Protein AF-M0CKZ7-F1 (afdb_monomer_lite)

Sequence (260 aa):
MCDQLEDEILRTVRSRSASVIDAPTSVGKSYTTATTPWLNHPDTTGEQPVVHLHKTRKARDAAAADLSKANVSYRVLKGRKERCPVAAGDHDPNPDGEDPDIVITINGMPAREWLDVMCDGKGIPFSVAHQYLAENNDQNATLPCEHDDTECPAMVQWDGIPRNDDGHASVDVIHATHAFARVPSLVEGCNVILDEQPDFAVDLTQDEIRRGITTYLKAVNATRTTFEEFVDLTTPFEEGFSDLEAVGEKWTKRSRRRRA

pLDDT: mean 79.17, std 15.89, range [40.62, 97.62]

Organism: NCBI:txid1227488

Structure (mmCIF, N/CA/C/O backbone):
data_AF-M0CKZ7-F1
#
_entry.id   AF-M0CKZ7-F1
#
loop_
_atom_site.group_PDB
_atom_site.id
_atom_site.type_symbol
_atom_site.label_atom_id
_atom_site.label_alt_id
_atom_site.label_comp_id
_atom_site.label_asym_id
_atom_site.label_entity_id
_atom_site.label_seq_id
_atom_site.pdbx_PDB_ins_code
_atom_site.Cartn_x
_atom_site.Cartn_y
_atom_site.Cartn_z
_atom_site.occupancy
_atom_site.B_iso_or_equiv
_atom_site.auth_seq_id
_atom_site.auth_comp_id
_atom_site.auth_asym_id
_atom_site.auth_atom_id
_atom_site.pdbx_PDB_model_num
ATOM 1 N N . MET A 1 1 ? -28.648 7.232 18.244 1.00 44.41 1 MET A N 1
ATOM 2 C CA . MET A 1 1 ? -28.539 6.193 17.192 1.00 44.41 1 MET A CA 1
ATOM 3 C C . MET A 1 1 ? -27.077 5.902 16.864 1.00 44.41 1 MET A C 1
ATOM 5 O O . MET A 1 1 ? -26.768 4.735 16.696 1.00 44.41 1 MET A O 1
ATOM 9 N N . CYS A 1 2 ? -26.181 6.904 16.857 1.00 53.62 2 CYS A N 1
ATOM 10 C CA . CYS A 1 2 ? -24.727 6.680 16.784 1.00 53.62 2 CYS A CA 1
ATOM 11 C C . CYS A 1 2 ? -24.179 5.845 17.957 1.00 53.62 2 CYS A C 1
ATOM 13 O O . CYS A 1 2 ? -23.421 4.915 17.715 1.00 53.62 2 CYS A O 1
ATOM 15 N N . ASP A 1 3 ? -24.656 6.085 19.183 1.00 62.16 3 ASP A N 1
ATOM 16 C CA . ASP A 1 3 ? -24.139 5.415 20.390 1.00 62.16 3 ASP A CA 1
ATOM 17 C C . ASP A 1 3 ? -24.317 3.886 20.367 1.00 62.16 3 ASP A C 1
ATOM 19 O O . ASP A 1 3 ? -23.453 3.150 20.822 1.00 62.16 3 ASP A O 1
ATOM 23 N N . GLN A 1 4 ? -25.410 3.381 19.778 1.00 69.06 4 GLN A N 1
ATOM 24 C CA . GLN A 1 4 ? -25.652 1.934 19.683 1.00 69.06 4 GLN A CA 1
ATOM 25 C C . GLN A 1 4 ? -24.695 1.239 18.709 1.00 69.06 4 GLN A C 1
ATOM 27 O O . GLN A 1 4 ? -24.302 0.104 18.960 1.00 69.06 4 GLN A O 1
ATOM 32 N N . LEU A 1 5 ? -24.327 1.914 17.615 1.00 70.81 5 LEU A N 1
ATOM 33 C CA . LEU A 1 5 ? -23.383 1.380 16.637 1.00 70.81 5 LEU A CA 1
ATOM 34 C C . LEU A 1 5 ? -21.954 1.406 17.187 1.00 70.81 5 LEU A C 1
ATOM 36 O O . LEU A 1 5 ? -21.212 0.444 17.019 1.00 70.81 5 LEU A O 1
ATOM 40 N N . GLU A 1 6 ? -21.577 2.493 17.856 1.00 74.19 6 GLU A N 1
ATOM 41 C CA . GLU A 1 6 ? -20.279 2.610 18.521 1.00 74.19 6 GLU A CA 1
ATOM 42 C C . GLU A 1 6 ? -20.112 1.533 19.605 1.00 74.19 6 GLU A C 1
ATOM 44 O O . GLU A 1 6 ? -19.119 0.804 19.600 1.00 74.19 6 GLU A O 1
ATOM 49 N N . ASP A 1 7 ? -21.130 1.336 20.449 1.00 77.38 7 ASP A N 1
ATOM 50 C CA . ASP A 1 7 ? -21.155 0.271 21.457 1.00 77.38 7 ASP A CA 1
ATOM 51 C C . ASP A 1 7 ? -21.033 -1.132 20.841 1.00 77.38 7 ASP A C 1
ATOM 53 O O . ASP A 1 7 ? -20.385 -2.018 21.409 1.00 77.38 7 ASP A O 1
ATOM 57 N N . GLU A 1 8 ? -21.664 -1.365 19.689 1.00 77.50 8 GLU A N 1
ATOM 58 C CA . GLU A 1 8 ? -21.606 -2.642 18.976 1.00 77.50 8 GLU A CA 1
ATOM 59 C C . GLU A 1 8 ? -20.213 -2.913 18.393 1.00 77.50 8 GLU A C 1
ATOM 61 O O . GLU A 1 8 ? -19.688 -4.024 18.538 1.00 77.50 8 GLU A O 1
ATOM 66 N N . ILE A 1 9 ? -19.575 -1.894 17.808 1.00 76.56 9 ILE A N 1
ATOM 67 C CA . ILE A 1 9 ? -18.196 -1.982 17.313 1.00 76.56 9 ILE A CA 1
ATOM 68 C C . ILE A 1 9 ? -17.246 -2.274 18.485 1.00 76.56 9 ILE A C 1
ATOM 70 O O . ILE A 1 9 ? -16.469 -3.230 18.418 1.00 76.56 9 ILE A O 1
ATOM 74 N N . LEU A 1 10 ? -17.342 -1.525 19.590 1.00 77.62 10 LEU A N 1
ATOM 75 C CA . LEU A 1 10 ? -16.493 -1.720 20.772 1.00 77.62 10 LEU A CA 1
ATOM 76 C C . LEU A 1 10 ? -16.660 -3.122 21.378 1.00 77.62 10 LEU A C 1
ATOM 78 O O . LEU A 1 10 ? -15.672 -3.792 21.686 1.00 77.62 10 LEU A O 1
ATOM 82 N N . ARG A 1 11 ? -17.898 -3.616 21.511 1.00 76.38 11 ARG A N 1
ATOM 83 C CA . ARG A 1 11 ? -18.154 -4.987 21.992 1.00 76.38 11 ARG A CA 1
ATOM 84 C C . ARG A 1 11 ? -17.551 -6.041 21.076 1.00 76.38 11 ARG A C 1
ATOM 86 O O . ARG A 1 11 ? -16.993 -7.020 21.572 1.00 76.38 11 ARG A O 1
ATOM 93 N N . THR A 1 12 ? -17.660 -5.845 19.767 1.00 75.81 12 THR A N 1
ATOM 94 C CA . THR A 1 12 ? -17.141 -6.783 18.772 1.00 75.81 12 THR A CA 1
ATOM 95 C C . THR A 1 12 ? -15.627 -6.895 18.864 1.00 75.81 12 THR A C 1
ATOM 97 O O . THR A 1 12 ? -15.113 -8.003 19.021 1.00 75.81 12 THR A O 1
ATOM 100 N N . VAL A 1 13 ? -14.922 -5.761 18.872 1.00 73.19 13 VAL A N 1
ATOM 101 C CA . VAL A 1 13 ? -13.460 -5.726 19.018 1.00 73.19 13 VAL A CA 1
ATOM 102 C C . VAL A 1 13 ? -13.040 -6.391 20.335 1.00 73.19 13 VAL A C 1
ATOM 104 O O . VAL A 1 13 ? -12.195 -7.287 20.342 1.00 73.19 13 VAL A O 1
ATOM 107 N N . ARG A 1 14 ? -13.725 -6.070 21.442 1.00 75.62 14 ARG A N 1
ATOM 108 C CA . ARG A 1 14 ? -13.447 -6.654 22.763 1.00 75.62 14 ARG A CA 1
ATOM 109 C C . ARG A 1 14 ? -13.631 -8.172 22.820 1.00 75.62 14 ARG A C 1
ATOM 111 O O . ARG A 1 14 ? -12.945 -8.844 23.588 1.00 75.62 14 ARG A O 1
ATOM 118 N N . SER A 1 15 ? -14.558 -8.726 22.039 1.00 70.94 15 SER A N 1
ATOM 119 C CA . SER A 1 15 ? -14.874 -10.160 22.061 1.00 70.94 15 SER A CA 1
ATOM 120 C C . SER A 1 15 ? -13.732 -11.057 21.564 1.00 70.94 15 SER A C 1
ATOM 122 O O . SER A 1 15 ? -13.782 -12.266 21.788 1.00 70.94 15 SER A O 1
ATOM 124 N N . ARG A 1 16 ? -12.714 -10.489 20.889 1.00 62.03 16 ARG A N 1
ATOM 125 C CA . ARG A 1 16 ? -11.617 -11.217 20.218 1.00 62.03 16 ARG A CA 1
ATOM 126 C C . ARG A 1 16 ? -12.110 -12.326 19.274 1.00 62.03 16 ARG A C 1
ATOM 128 O O . ARG A 1 16 ? -11.404 -13.305 19.041 1.00 62.03 16 ARG A O 1
ATOM 135 N N . SER A 1 17 ? -13.328 -12.190 18.750 1.00 63.31 17 SER A N 1
ATOM 136 C CA . SER A 1 17 ? -13.979 -13.176 17.888 1.00 63.31 17 SER A CA 1
ATOM 137 C C . SER A 1 17 ? -14.346 -12.561 16.539 1.00 63.31 17 SER A C 1
ATOM 139 O O . SER A 1 17 ? -14.715 -11.388 16.460 1.00 63.31 17 SER A O 1
ATOM 141 N N . ALA A 1 18 ? -14.231 -13.346 15.465 1.00 68.38 18 ALA A N 1
ATOM 142 C CA . ALA A 1 18 ? -14.607 -12.902 14.128 1.00 68.38 18 ALA A CA 1
ATOM 143 C C . ALA A 1 18 ? -16.125 -12.679 14.065 1.00 68.38 18 ALA A C 1
ATOM 145 O O . ALA A 1 18 ? -16.897 -13.629 14.198 1.00 68.38 18 ALA A O 1
ATOM 146 N N . SER A 1 19 ? -16.542 -11.429 13.868 1.00 69.00 19 SER A N 1
ATOM 147 C CA . SER A 1 19 ? -17.954 -11.037 13.827 1.00 69.00 19 SER A CA 1
ATOM 148 C C . SER A 1 19 ? -18.233 -10.155 12.614 1.00 69.00 19 SER A C 1
ATOM 150 O O . SER A 1 19 ? -17.361 -9.414 12.162 1.00 69.00 19 SER A O 1
ATOM 152 N N . VAL A 1 20 ? -19.459 -10.229 12.098 1.00 70.81 20 VAL A N 1
ATOM 153 C CA . VAL A 1 20 ? -19.946 -9.384 11.002 1.00 70.81 20 VAL A CA 1
ATOM 154 C C . VAL A 1 20 ? -20.955 -8.402 11.580 1.00 70.81 20 VAL A C 1
ATOM 156 O O . VAL A 1 20 ? -21.958 -8.826 12.148 1.00 70.81 20 VAL A O 1
ATOM 159 N N . ILE A 1 21 ? -20.687 -7.105 11.426 1.00 65.69 21 ILE A N 1
ATOM 160 C CA . ILE A 1 21 ? -21.613 -6.036 11.812 1.00 65.69 21 ILE A CA 1
ATOM 161 C C . ILE A 1 21 ? -22.346 -5.584 10.549 1.00 65.69 21 ILE A C 1
ATOM 163 O O . ILE A 1 21 ? -21.778 -4.880 9.711 1.00 65.69 21 ILE A O 1
ATOM 167 N N . ASP A 1 22 ? -23.603 -6.001 10.404 1.00 64.50 22 ASP A N 1
ATOM 168 C CA . ASP A 1 22 ? -24.456 -5.566 9.299 1.00 64.50 22 ASP A CA 1
ATOM 169 C C . ASP A 1 22 ? -25.183 -4.273 9.682 1.00 64.50 22 ASP A C 1
ATOM 171 O O . ASP A 1 22 ? -26.079 -4.253 10.525 1.00 64.50 22 ASP A O 1
ATOM 175 N N . ALA A 1 23 ? -24.780 -3.165 9.065 1.00 61.28 23 ALA A N 1
ATOM 176 C CA . ALA A 1 23 ? -25.525 -1.919 9.150 1.00 61.28 23 ALA A CA 1
ATOM 177 C C . ALA A 1 23 ? -25.452 -1.166 7.811 1.00 61.28 23 ALA A C 1
ATOM 179 O O . ALA A 1 23 ? -24.483 -1.319 7.059 1.00 61.28 23 ALA A O 1
ATOM 180 N N . PRO A 1 24 ? -26.390 -0.251 7.519 1.00 61.22 24 PRO A N 1
ATOM 181 C CA . PRO A 1 24 ? -26.357 0.542 6.291 1.00 61.22 24 PRO A CA 1
ATOM 182 C C . PRO A 1 24 ? -25.095 1.416 6.202 1.00 61.22 24 PRO A C 1
ATOM 184 O O . PRO A 1 24 ? -24.631 1.962 7.207 1.00 61.22 24 PRO A O 1
ATOM 187 N N . THR A 1 25 ? -24.527 1.576 5.007 1.00 56.66 25 THR A N 1
ATOM 188 C CA . THR A 1 25 ? -23.320 2.394 4.752 1.00 56.66 25 THR A CA 1
ATOM 189 C C . THR A 1 25 ? -23.473 3.850 5.211 1.00 56.66 25 THR A C 1
ATOM 191 O O . THR A 1 25 ? -22.508 4.458 5.662 1.00 56.66 25 THR A O 1
ATOM 194 N N . SER A 1 26 ? -24.697 4.387 5.216 1.00 57.31 26 SER A N 1
ATOM 195 C CA . SER A 1 26 ? -25.013 5.755 5.652 1.00 57.31 26 SER A CA 1
ATOM 196 C C . SER A 1 26 ? -24.920 6.006 7.164 1.00 57.31 26 SER A C 1
ATOM 198 O O . SER A 1 26 ? -25.063 7.148 7.588 1.00 57.31 26 SER A O 1
ATOM 200 N N . VAL A 1 27 ? -24.724 4.971 7.990 1.00 62.16 27 VAL A N 1
ATOM 201 C CA . VAL A 1 27 ? -24.725 5.096 9.466 1.00 62.16 27 VAL A CA 1
ATOM 202 C C . VAL A 1 27 ? -23.330 5.424 10.025 1.00 62.16 27 VAL A C 1
ATOM 204 O O . VAL A 1 27 ? -23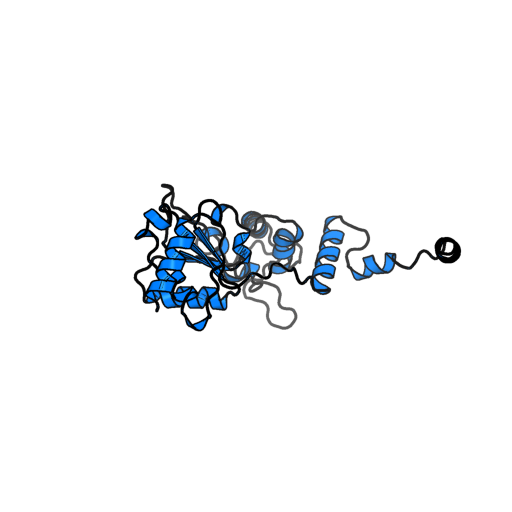.167 5.586 11.225 1.00 62.16 27 VAL A O 1
ATOM 207 N N . GLY A 1 28 ? -22.314 5.570 9.165 1.00 67.88 28 GLY A N 1
ATOM 208 C CA . GLY A 1 28 ? -21.002 6.080 9.578 1.00 67.88 28 GLY A CA 1
ATOM 209 C C . GLY A 1 28 ? -20.066 5.046 10.209 1.00 67.88 28 GLY A C 1
ATOM 210 O O . GLY A 1 28 ? -19.118 5.436 10.867 1.00 67.88 28 GLY A O 1
ATOM 211 N N . LYS A 1 29 ? -20.271 3.741 9.982 1.00 76.62 29 LYS A N 1
ATOM 212 C CA . LYS A 1 29 ? -19.396 2.658 10.492 1.00 76.62 29 LYS A CA 1
ATOM 213 C C . LYS A 1 29 ? -17.913 2.868 10.205 1.00 76.62 29 LYS A C 1
ATOM 215 O O . LYS A 1 29 ? -17.090 2.815 11.118 1.00 76.62 29 LYS A O 1
ATOM 220 N N . SER A 1 30 ? -17.592 3.090 8.932 1.00 80.06 30 SER A N 1
ATOM 221 C CA . SER A 1 30 ? -16.216 3.271 8.476 1.00 80.06 30 SER A CA 1
ATOM 222 C C . SER A 1 30 ? -15.632 4.558 9.062 1.00 80.06 30 SER A C 1
ATOM 224 O O . SER A 1 30 ? -14.471 4.570 9.460 1.00 80.06 30 SER A O 1
ATOM 226 N N . TYR A 1 31 ? -16.462 5.600 9.217 1.00 82.31 31 TYR A N 1
ATOM 227 C CA . TYR A 1 31 ? -16.086 6.845 9.887 1.00 82.31 31 TYR A CA 1
ATOM 228 C C . TYR A 1 31 ? -15.784 6.612 11.371 1.00 82.31 31 TYR A C 1
ATOM 230 O O . TYR A 1 31 ? -14.662 6.866 11.786 1.00 82.31 31 TYR A O 1
ATOM 238 N N . THR A 1 32 ? -16.719 6.049 12.147 1.00 83.12 32 THR A N 1
ATOM 239 C CA . THR A 1 32 ? -16.530 5.741 13.574 1.00 83.12 32 THR A CA 1
ATOM 240 C C . THR A 1 32 ? -15.273 4.910 13.779 1.00 83.12 32 THR A C 1
ATOM 242 O O . THR A 1 32 ? -14.396 5.310 14.530 1.00 83.12 32 THR A O 1
ATOM 245 N N . THR A 1 33 ? -15.122 3.821 13.024 1.00 83.75 33 THR A N 1
ATOM 246 C CA . THR A 1 33 ? -13.948 2.947 13.114 1.00 83.75 33 THR A CA 1
ATOM 247 C C . THR A 1 33 ? -12.639 3.682 12.841 1.00 83.75 33 THR A C 1
ATOM 249 O O . THR A 1 33 ? -11.642 3.441 13.521 1.00 83.75 33 THR A O 1
ATOM 252 N N . ALA A 1 34 ? -12.621 4.557 11.833 1.00 84.38 34 ALA A N 1
ATOM 253 C CA . ALA A 1 34 ? -11.443 5.347 11.518 1.00 84.38 34 ALA A CA 1
ATOM 254 C C . ALA A 1 34 ? -11.150 6.372 12.623 1.00 84.38 34 ALA A C 1
ATOM 256 O O . ALA A 1 34 ? -10.004 6.495 13.031 1.00 84.38 34 ALA A O 1
ATOM 257 N N . THR A 1 35 ? -12.163 7.092 13.116 1.00 85.75 35 THR A N 1
ATOM 258 C CA . THR A 1 35 ? -11.998 8.257 14.004 1.00 85.75 35 THR A CA 1
ATOM 259 C C . THR A 1 35 ? -11.992 7.944 15.498 1.00 85.75 35 THR A C 1
ATOM 261 O O . THR A 1 35 ? -11.865 8.865 16.304 1.00 85.75 35 THR A O 1
ATOM 264 N N . THR A 1 36 ? -12.145 6.682 15.898 1.00 86.25 36 THR A N 1
ATOM 265 C CA . THR A 1 36 ? -12.020 6.286 17.304 1.00 86.25 36 THR A CA 1
ATOM 266 C C . THR A 1 36 ? -10.543 6.323 17.734 1.00 86.25 36 THR A C 1
ATOM 268 O O . THR A 1 36 ? -9.703 5.700 17.083 1.00 86.25 36 THR A O 1
ATOM 271 N N . PRO A 1 37 ? -10.191 7.013 18.838 1.00 87.88 37 PRO A N 1
ATOM 272 C CA . PRO A 1 37 ? -8.840 7.003 19.399 1.00 87.88 37 PRO A CA 1
ATOM 273 C C . PRO A 1 37 ? -8.611 5.703 20.180 1.00 87.88 37 PRO A C 1
ATOM 275 O O . PRO A 1 37 ? -8.719 5.656 21.405 1.00 87.88 37 PRO A O 1
ATOM 278 N N . TRP A 1 38 ? -8.374 4.613 19.457 1.00 88.50 38 TRP A N 1
ATOM 279 C CA . TRP A 1 38 ? -8.334 3.247 19.978 1.00 88.50 38 TRP A CA 1
ATOM 280 C C . TRP A 1 38 ? -7.351 3.010 21.128 1.00 88.50 38 TRP A C 1
ATOM 282 O O . TRP A 1 38 ? -7.611 2.143 21.967 1.00 88.50 38 TRP A O 1
ATOM 292 N N . LEU A 1 39 ? -6.271 3.790 21.227 1.00 86.12 39 LEU A N 1
ATOM 293 C CA . LEU A 1 39 ? -5.335 3.713 22.353 1.00 86.12 39 LEU A CA 1
ATOM 294 C C . LEU A 1 39 ? -5.954 4.191 23.674 1.00 86.12 39 LEU A C 1
ATOM 296 O O . LEU A 1 39 ? -5.531 3.753 24.741 1.00 86.12 39 LEU A O 1
ATOM 300 N N . ASN A 1 40 ? -7.017 4.999 23.624 1.00 88.50 40 ASN A N 1
ATOM 301 C CA . ASN A 1 40 ? -7.798 5.383 24.804 1.00 88.50 40 ASN A CA 1
ATOM 302 C C . ASN A 1 40 ? -8.782 4.285 25.255 1.00 88.50 40 ASN A C 1
ATOM 304 O O . ASN A 1 40 ? -9.475 4.460 26.258 1.00 88.50 40 ASN A O 1
ATOM 308 N N . HIS A 1 41 ? -8.845 3.152 24.544 1.00 84.62 41 HIS A N 1
ATOM 309 C CA . HIS A 1 41 ? -9.722 2.018 24.849 1.00 84.62 41 HIS A CA 1
ATOM 310 C C . HIS A 1 41 ? -8.936 0.705 25.069 1.00 84.62 41 HIS A C 1
ATOM 312 O O . HIS A 1 41 ? -9.245 -0.307 24.429 1.00 84.62 41 HIS A O 1
ATOM 318 N N . PRO A 1 42 ? -7.956 0.664 25.996 1.00 85.06 42 PRO A N 1
ATOM 319 C CA . PRO A 1 42 ? -7.081 -0.498 26.190 1.00 85.06 42 PRO A CA 1
ATOM 320 C C . PRO A 1 42 ? -7.843 -1.768 26.603 1.00 85.06 42 PRO A C 1
ATOM 322 O O . PRO A 1 42 ? -7.500 -2.861 26.159 1.00 85.06 42 PRO A O 1
ATOM 325 N N . ASP A 1 43 ? -8.947 -1.636 27.348 1.00 82.19 43 ASP A N 1
ATOM 326 C CA . ASP A 1 43 ? -9.830 -2.756 27.722 1.00 82.19 43 ASP A CA 1
ATOM 327 C C . ASP A 1 43 ? -10.560 -3.395 26.526 1.00 82.19 43 ASP A C 1
ATOM 329 O O . ASP A 1 43 ? -11.093 -4.505 26.631 1.00 82.19 43 ASP A O 1
ATOM 333 N N . THR A 1 44 ? -10.631 -2.677 25.402 1.00 83.12 44 THR A N 1
ATOM 334 C CA . THR A 1 44 ? -11.275 -3.127 24.162 1.00 83.12 44 THR A CA 1
ATOM 335 C C . THR A 1 44 ? -10.250 -3.707 23.202 1.00 83.12 44 THR A C 1
ATOM 337 O O . THR A 1 44 ? -10.448 -4.803 22.686 1.00 83.12 44 THR A O 1
ATOM 340 N N . THR A 1 45 ? -9.143 -3.001 22.988 1.00 83.50 45 THR A N 1
ATOM 341 C CA . THR A 1 45 ? -8.132 -3.370 21.992 1.00 83.50 45 THR A CA 1
ATOM 342 C C . THR A 1 45 ? -7.020 -4.257 22.542 1.00 83.50 45 THR A C 1
ATOM 344 O O . THR A 1 45 ? -6.256 -4.826 21.765 1.00 83.50 45 THR A O 1
ATOM 347 N N . GLY A 1 46 ? -6.906 -4.396 23.866 1.00 82.19 46 GLY A N 1
ATOM 348 C CA . GLY A 1 46 ? -5.768 -5.053 24.510 1.00 82.19 46 GLY A CA 1
ATOM 349 C C . GLY A 1 46 ? -4.457 -4.295 24.300 1.00 82.19 46 GLY A C 1
ATOM 350 O O . GLY A 1 46 ? -3.419 -4.935 24.144 1.00 82.19 46 GLY A O 1
ATOM 351 N N . GLU A 1 47 ? -4.527 -2.961 24.215 1.00 84.56 47 GLU A N 1
ATOM 352 C CA . GLU A 1 47 ? -3.396 -2.068 23.900 1.00 84.56 47 GLU A CA 1
ATOM 353 C C . GLU A 1 47 ? -2.782 -2.309 22.506 1.00 84.56 47 GLU A C 1
ATOM 355 O O . GLU A 1 47 ? -1.678 -1.856 22.211 1.00 84.56 47 GLU A O 1
ATOM 360 N N . GLN A 1 48 ? -3.496 -3.030 21.634 1.00 85.19 48 GLN A N 1
ATOM 361 C CA . GLN A 1 48 ? -3.064 -3.330 20.269 1.00 85.19 48 GLN A CA 1
ATOM 362 C C . GLN A 1 48 ? -3.649 -2.325 19.273 1.00 85.19 48 GLN A C 1
ATOM 364 O O . GLN A 1 48 ? -4.776 -1.857 19.465 1.00 85.19 48 GLN A O 1
ATOM 369 N N . PRO A 1 49 ? -2.939 -2.026 18.173 1.00 85.81 49 PRO A N 1
ATOM 370 C CA . PRO A 1 49 ? -3.444 -1.102 17.169 1.00 85.81 49 PRO A CA 1
ATOM 371 C C . PRO A 1 49 ? -4.635 -1.701 16.416 1.00 85.81 49 PRO A C 1
ATOM 373 O O . PRO A 1 49 ? -4.817 -2.927 16.351 1.00 85.81 49 PRO A O 1
ATOM 376 N N . VAL A 1 50 ? -5.435 -0.822 15.810 1.00 91.69 50 VAL A N 1
ATOM 377 C CA . VAL A 1 50 ? -6.489 -1.217 14.875 1.00 91.69 50 VAL A CA 1
ATOM 378 C C . VAL A 1 50 ? -5.970 -1.136 13.445 1.00 91.69 50 VAL A C 1
ATOM 380 O O . VAL A 1 50 ? -5.512 -0.095 12.982 1.00 91.69 50 VAL A O 1
ATOM 383 N N . VAL A 1 51 ? -6.076 -2.238 12.711 1.00 93.31 51 VAL A N 1
ATOM 384 C CA . VAL A 1 51 ? -5.780 -2.310 11.282 1.00 93.31 51 VAL A CA 1
ATOM 385 C C . VAL A 1 51 ? -7.095 -2.270 10.522 1.00 93.31 51 VAL A C 1
ATOM 387 O O . VAL A 1 51 ? -7.868 -3.225 10.529 1.00 93.31 51 VAL A O 1
ATOM 390 N N . HIS A 1 52 ? -7.345 -1.151 9.856 1.00 93.62 52 HIS A N 1
ATOM 391 C CA . HIS A 1 52 ? -8.561 -0.907 9.098 1.00 93.62 52 HIS A CA 1
ATOM 392 C C . HIS A 1 52 ? -8.280 -1.116 7.605 1.00 93.62 52 HIS A C 1
ATOM 394 O O . HIS A 1 52 ? -7.595 -0.318 6.956 1.00 93.62 52 HIS A O 1
ATOM 400 N N . LEU A 1 53 ? -8.791 -2.224 7.075 1.00 92.69 53 LEU A N 1
ATOM 401 C CA . LEU A 1 53 ? -8.555 -2.696 5.719 1.00 92.69 53 LEU A CA 1
ATOM 402 C C . LEU A 1 53 ? -9.720 -2.333 4.800 1.00 92.69 53 LEU A C 1
ATOM 404 O O . LEU A 1 53 ? -10.850 -2.756 5.011 1.00 92.69 53 LEU A O 1
ATOM 408 N N . HIS A 1 54 ? -9.410 -1.613 3.731 1.00 92.56 54 HIS A N 1
ATOM 409 C CA . HIS A 1 54 ? -10.371 -1.056 2.786 1.00 92.56 54 HIS A CA 1
ATOM 410 C C . HIS A 1 54 ? -10.393 -1.829 1.473 1.00 92.56 54 HIS A C 1
ATOM 412 O O . HIS A 1 54 ? -9.344 -2.246 0.972 1.00 92.56 54 HIS A O 1
ATOM 418 N N . LYS A 1 55 ? -11.559 -1.928 0.832 1.00 88.38 55 LYS A N 1
ATOM 419 C CA . LYS A 1 55 ? -11.657 -2.553 -0.495 1.00 88.38 55 LYS A CA 1
ATOM 420 C C . LYS A 1 55 ? -10.852 -1.813 -1.562 1.00 88.38 55 LYS A C 1
ATOM 422 O O . LYS A 1 55 ? -10.222 -2.430 -2.416 1.00 88.38 55 LYS A O 1
ATOM 427 N N . THR A 1 56 ? -10.859 -0.479 -1.526 1.00 89.38 56 THR A N 1
ATOM 428 C CA . THR A 1 56 ? -10.222 0.355 -2.557 1.00 89.38 56 THR A CA 1
ATOM 429 C C . THR A 1 56 ? -9.232 1.354 -1.966 1.00 89.38 56 THR A C 1
ATOM 431 O O . THR A 1 56 ? -9.383 1.812 -0.834 1.00 89.38 56 THR A O 1
ATOM 434 N N . ARG A 1 57 ? -8.239 1.758 -2.772 1.00 93.06 57 ARG A N 1
ATOM 435 C CA . ARG A 1 57 ? -7.297 2.842 -2.427 1.00 93.06 57 ARG A CA 1
ATOM 436 C C . ARG A 1 57 ? -8.027 4.152 -2.122 1.00 93.06 57 ARG A C 1
ATOM 438 O O . ARG A 1 57 ? -7.672 4.847 -1.181 1.00 93.06 57 ARG A O 1
ATOM 445 N N . LYS A 1 58 ? -9.088 4.449 -2.881 1.00 90.56 58 LYS A N 1
ATOM 446 C CA . LYS A 1 58 ? -9.914 5.647 -2.688 1.00 90.56 58 LYS A CA 1
ATOM 447 C C . LYS A 1 58 ? -10.620 5.641 -1.331 1.00 90.56 58 LYS A C 1
ATOM 449 O O . LYS A 1 58 ? -10.626 6.670 -0.670 1.00 90.56 58 LYS A O 1
ATOM 454 N N . ALA A 1 59 ? -11.188 4.504 -0.919 1.00 89.25 59 ALA A N 1
ATOM 455 C CA . ALA A 1 59 ? -11.815 4.365 0.397 1.00 89.25 59 ALA A CA 1
ATOM 456 C C . ALA A 1 59 ? -10.786 4.525 1.529 1.00 89.25 59 ALA A C 1
ATOM 458 O O . ALA A 1 59 ? -11.001 5.325 2.436 1.00 89.25 59 ALA A O 1
ATOM 459 N N . ARG A 1 60 ? -9.619 3.873 1.398 1.00 93.81 60 ARG A N 1
ATOM 460 C CA . ARG A 1 60 ? -8.486 4.024 2.327 1.00 93.81 60 ARG A CA 1
ATOM 461 C C . ARG A 1 60 ? -8.080 5.488 2.503 1.00 93.81 60 ARG A C 1
ATOM 463 O O . ARG A 1 60 ? -7.970 5.969 3.627 1.00 93.81 60 ARG A O 1
ATOM 470 N N . ASP A 1 61 ? -7.845 6.186 1.395 1.00 92.38 61 ASP A N 1
ATOM 471 C CA . ASP A 1 61 ? -7.351 7.564 1.419 1.00 92.38 61 ASP A CA 1
ATOM 472 C C . ASP A 1 61 ? -8.428 8.549 1.907 1.00 92.38 61 ASP A C 1
ATOM 474 O O . ASP A 1 61 ? -8.099 9.515 2.592 1.00 92.38 61 ASP A O 1
ATOM 478 N N . ALA A 1 62 ? -9.711 8.288 1.624 1.00 89.12 62 ALA A N 1
ATOM 479 C CA . ALA A 1 62 ? -10.825 9.067 2.166 1.00 89.12 62 ALA A CA 1
ATOM 480 C C . ALA A 1 62 ? -10.935 8.921 3.693 1.00 89.12 62 ALA A C 1
ATOM 482 O O . ALA A 1 62 ? -11.006 9.930 4.391 1.00 89.12 62 ALA A O 1
ATOM 483 N N . ALA A 1 63 ? -10.860 7.690 4.213 1.00 88.19 63 ALA A N 1
ATOM 484 C CA . ALA A 1 63 ? -10.882 7.437 5.653 1.00 88.19 63 ALA A CA 1
ATOM 485 C C . ALA A 1 63 ? -9.713 8.131 6.373 1.00 88.19 63 ALA A C 1
ATOM 487 O O . ALA A 1 63 ? -9.909 8.768 7.404 1.00 88.19 63 ALA A O 1
ATOM 488 N N . ALA A 1 64 ? -8.511 8.082 5.792 1.00 88.06 64 ALA A N 1
ATOM 489 C CA . ALA A 1 64 ? -7.346 8.777 6.332 1.00 88.06 64 ALA A CA 1
ATOM 490 C C . ALA A 1 64 ? -7.486 10.312 6.299 1.00 88.06 64 ALA A C 1
ATOM 492 O O . ALA A 1 64 ? -7.048 10.997 7.221 1.00 88.06 64 ALA A O 1
ATOM 493 N N . ALA A 1 65 ? -8.105 10.874 5.256 1.00 85.44 65 ALA A N 1
ATOM 494 C CA . ALA A 1 65 ? -8.323 12.316 5.150 1.00 85.44 65 ALA A CA 1
ATOM 495 C C . ALA A 1 65 ? -9.285 12.842 6.229 1.00 85.44 65 ALA A C 1
ATOM 497 O O . ALA A 1 65 ? -9.065 13.932 6.769 1.00 85.44 65 ALA A O 1
ATOM 498 N N . ASP A 1 66 ? -10.306 12.061 6.586 1.00 77.25 66 ASP A N 1
ATOM 499 C CA . ASP A 1 66 ? -11.253 12.406 7.650 1.00 77.25 66 ASP A CA 1
ATOM 500 C C . ASP A 1 66 ? -10.573 12.499 9.027 1.00 77.25 66 ASP A C 1
ATOM 502 O O . ASP A 1 66 ? -10.974 13.317 9.860 1.00 77.25 66 ASP A O 1
ATOM 506 N N . LEU A 1 67 ? -9.467 11.773 9.233 1.00 73.56 67 LEU A N 1
ATOM 507 C CA . LEU A 1 67 ? -8.699 11.795 10.480 1.00 73.56 67 LEU A CA 1
ATOM 508 C C . LEU A 1 67 ? -7.885 13.055 10.709 1.00 73.56 67 LEU A C 1
ATOM 510 O O . LEU A 1 67 ? -7.570 13.357 11.851 1.00 73.56 67 LEU A O 1
ATOM 514 N N . SER A 1 68 ? -7.611 13.858 9.679 1.00 61.78 68 SER A N 1
ATOM 515 C CA . SER A 1 68 ? -6.987 15.176 9.885 1.00 61.78 68 SER A CA 1
ATOM 516 C C . SER A 1 68 ? -7.807 16.097 10.807 1.00 61.78 68 SER A C 1
ATOM 518 O O . SER A 1 68 ? -7.283 17.078 11.330 1.00 61.78 68 SER A O 1
ATOM 520 N N . LYS A 1 69 ? -9.092 15.775 11.016 1.00 59.47 69 LYS A N 1
ATOM 521 C CA . LYS A 1 69 ? -10.041 16.516 11.855 1.00 59.47 69 LYS A CA 1
ATOM 522 C C . LYS A 1 69 ? -10.275 15.874 13.226 1.00 59.47 69 LYS A C 1
ATOM 524 O O . LYS A 1 69 ? -10.893 16.505 14.080 1.00 59.47 69 LYS A O 1
ATOM 529 N N . ALA A 1 70 ? -9.804 14.646 13.437 1.00 65.38 70 ALA A N 1
ATOM 530 C CA . ALA A 1 70 ? -9.929 13.912 14.689 1.00 65.38 70 ALA A CA 1
ATOM 531 C C . ALA A 1 70 ? -8.546 13.825 15.351 1.00 65.38 70 ALA A C 1
ATOM 533 O O . ALA A 1 70 ? -7.544 13.630 14.675 1.00 65.38 70 ALA A O 1
ATOM 534 N N . ASN A 1 71 ? -8.453 13.985 16.671 1.00 79.50 71 ASN A N 1
ATOM 535 C CA . ASN A 1 71 ? -7.183 13.873 17.401 1.00 79.50 71 ASN A CA 1
ATOM 536 C C . ASN A 1 71 ? -6.755 12.395 17.543 1.00 79.50 71 ASN A C 1
ATOM 538 O O . ASN A 1 71 ? -6.689 11.872 18.652 1.00 79.50 71 ASN A O 1
ATOM 542 N N . VAL A 1 72 ? -6.555 11.718 16.410 1.00 87.44 72 VAL A N 1
ATOM 543 C CA . VAL A 1 72 ? -6.280 10.283 16.276 1.00 87.44 72 VAL A CA 1
ATOM 544 C C . VAL A 1 72 ? -4.979 10.117 15.505 1.00 87.44 72 VAL A C 1
ATOM 546 O O . VAL A 1 72 ? -4.808 10.681 14.422 1.00 87.44 72 VAL A O 1
ATOM 549 N N . SER A 1 73 ? -4.049 9.346 16.058 1.00 90.25 73 SER A N 1
ATOM 550 C CA . SER A 1 73 ? -2.795 9.024 15.385 1.00 90.25 73 SER A CA 1
ATOM 551 C C . SER A 1 73 ? -3.021 7.917 14.358 1.00 90.25 73 SER A C 1
ATOM 553 O O . SER A 1 73 ? -3.657 6.905 14.644 1.00 90.25 73 SER A O 1
ATOM 555 N N . TYR A 1 74 ? -2.515 8.091 13.138 1.00 92.44 74 TYR A N 1
ATOM 556 C CA . TYR A 1 74 ? -2.734 7.100 12.088 1.00 92.44 74 TYR A CA 1
ATOM 557 C C . TYR A 1 74 ? -1.558 6.952 11.126 1.00 92.44 74 TYR A C 1
ATOM 559 O O . TYR A 1 74 ? -0.713 7.839 10.967 1.00 92.44 74 TYR A O 1
ATOM 567 N N . ARG A 1 75 ? -1.528 5.804 10.446 1.00 93.62 75 ARG A N 1
ATOM 568 C CA . ARG A 1 75 ? -0.630 5.504 9.323 1.00 93.62 75 ARG A CA 1
ATOM 569 C C . ARG A 1 75 ? -1.429 4.997 8.131 1.00 93.62 75 ARG A C 1
ATOM 571 O O . ARG A 1 75 ? -2.453 4.342 8.293 1.00 93.62 75 ARG A O 1
ATOM 578 N N . VAL A 1 76 ? -0.942 5.288 6.926 1.00 95.19 76 VAL A N 1
ATOM 579 C CA . VAL A 1 76 ? -1.535 4.805 5.672 1.00 95.19 76 VAL A CA 1
ATOM 580 C C . VAL A 1 76 ? -0.511 3.956 4.938 1.00 95.19 76 VAL A C 1
ATOM 582 O O . VAL A 1 76 ? 0.528 4.467 4.524 1.00 95.19 76 VAL A O 1
ATOM 585 N N . LEU A 1 77 ? -0.831 2.681 4.746 1.00 95.00 77 LEU A N 1
ATOM 586 C CA . LEU A 1 77 ? -0.026 1.744 3.980 1.00 95.00 77 LEU A CA 1
ATOM 587 C C . LEU A 1 77 ? -0.450 1.699 2.520 1.00 95.00 77 LEU A C 1
ATOM 589 O O . LEU A 1 77 ? -1.635 1.617 2.165 1.00 95.00 77 LEU A O 1
ATOM 593 N N . LYS A 1 78 ? 0.561 1.748 1.656 1.00 95.44 78 LYS A N 1
ATOM 594 C CA . LYS A 1 78 ? 0.410 1.815 0.208 1.00 95.44 78 LYS A CA 1
ATOM 595 C C . LYS A 1 78 ? 1.147 0.656 -0.447 1.00 95.44 78 LYS A C 1
ATOM 597 O O . LYS A 1 78 ? 2.243 0.284 -0.032 1.00 95.44 78 LYS A O 1
ATOM 602 N N . GLY A 1 79 ? 0.542 0.069 -1.480 1.00 92.12 79 GLY A N 1
ATOM 603 C CA . GLY A 1 79 ? 1.191 -1.000 -2.234 1.00 92.12 79 GLY A CA 1
ATOM 604 C C . GLY A 1 79 ? 2.469 -0.506 -2.918 1.00 92.12 79 GLY A C 1
ATOM 605 O O . GLY A 1 79 ? 2.628 0.692 -3.152 1.00 92.12 79 GLY A O 1
ATOM 606 N N . ARG A 1 80 ? 3.363 -1.427 -3.301 1.00 92.69 80 ARG A N 1
ATOM 607 C CA . ARG A 1 80 ? 4.666 -1.080 -3.902 1.00 92.69 80 ARG A CA 1
ATOM 608 C C . ARG A 1 80 ? 4.561 -0.088 -5.069 1.00 92.69 80 ARG A C 1
ATOM 610 O O . ARG A 1 80 ? 5.273 0.904 -5.084 1.00 92.69 80 ARG A O 1
ATOM 617 N N . LYS A 1 81 ? 3.591 -0.278 -5.969 1.00 93.56 81 LYS A N 1
ATOM 618 C CA . LYS A 1 81 ? 3.364 0.584 -7.148 1.00 93.56 81 LYS A CA 1
ATOM 619 C C . LYS A 1 81 ? 2.774 1.957 -6.823 1.00 93.56 81 LYS A C 1
ATOM 621 O O . LYS A 1 81 ? 2.724 2.822 -7.677 1.00 93.56 81 LYS A O 1
ATOM 626 N N . GLU A 1 82 ? 2.248 2.146 -5.617 1.00 94.75 82 GLU A N 1
ATOM 627 C CA . GLU A 1 82 ? 1.742 3.448 -5.166 1.00 94.75 82 GLU A CA 1
ATOM 628 C C . GLU A 1 82 ? 2.832 4.279 -4.480 1.00 94.75 82 GLU A C 1
ATOM 630 O O . GLU A 1 82 ? 2.620 5.461 -4.207 1.00 94.75 82 GLU A O 1
ATOM 635 N N . ARG A 1 83 ? 3.951 3.649 -4.103 1.00 94.06 83 ARG A N 1
ATOM 636 C CA . ARG A 1 83 ? 4.953 4.257 -3.226 1.00 94.06 83 ARG A CA 1
ATOM 637 C C . ARG A 1 83 ? 6.369 4.243 -3.797 1.00 94.06 83 ARG A C 1
ATOM 639 O O . ARG A 1 83 ? 7.155 5.101 -3.419 1.00 94.06 83 ARG A O 1
ATOM 646 N N . CYS A 1 84 ? 6.671 3.331 -4.715 1.00 95.25 84 CYS A N 1
ATOM 647 C CA . CYS A 1 84 ? 7.920 3.278 -5.462 1.00 95.25 84 CYS A CA 1
ATOM 648 C C . CYS A 1 84 ? 7.648 3.651 -6.936 1.00 95.25 84 CYS A C 1
ATOM 650 O O . CYS A 1 84 ? 6.943 2.887 -7.602 1.00 95.25 84 CYS A O 1
ATOM 652 N N . PRO A 1 85 ? 8.187 4.775 -7.453 1.00 95.00 85 PRO A N 1
ATOM 653 C CA . PRO A 1 85 ? 8.003 5.193 -8.852 1.00 95.00 85 PRO A CA 1
ATOM 654 C C . PRO A 1 85 ? 8.574 4.181 -9.856 1.00 95.00 85 PRO A C 1
ATOM 656 O O . PRO A 1 85 ? 7.955 3.886 -10.875 1.00 95.00 85 PRO A O 1
ATOM 659 N N . VAL A 1 86 ? 9.697 3.535 -9.523 1.00 95.56 86 VAL A N 1
ATOM 660 C CA . VAL A 1 86 ? 10.278 2.457 -10.343 1.00 95.56 86 VAL A CA 1
ATOM 661 C C . VAL A 1 86 ? 9.309 1.273 -10.457 1.00 95.56 86 VAL A C 1
ATOM 663 O O . VAL A 1 86 ? 9.052 0.773 -11.546 1.00 95.56 86 VAL A O 1
ATOM 666 N N . ALA A 1 87 ? 8.679 0.864 -9.352 1.00 95.94 87 ALA A N 1
ATOM 667 C CA . ALA A 1 87 ? 7.662 -0.191 -9.371 1.00 95.94 87 ALA A CA 1
ATOM 668 C C . ALA A 1 87 ? 6.337 0.248 -10.024 1.00 95.94 87 ALA A C 1
ATOM 670 O O . ALA A 1 87 ? 5.537 -0.605 -10.417 1.00 95.94 87 ALA A O 1
ATOM 671 N N . ALA A 1 88 ? 6.068 1.554 -10.098 1.00 95.19 88 ALA A N 1
ATOM 672 C CA . ALA A 1 88 ? 4.918 2.115 -10.804 1.00 95.19 88 ALA A CA 1
ATOM 673 C C . ALA A 1 88 ? 5.105 2.089 -12.332 1.00 95.19 88 ALA A C 1
ATOM 675 O O . ALA A 1 88 ? 4.112 2.048 -13.064 1.00 95.19 88 ALA A O 1
ATOM 676 N N . GLY A 1 89 ? 6.358 2.005 -12.790 1.00 95.62 89 GLY A N 1
ATOM 677 C CA . GLY A 1 89 ? 6.743 2.088 -14.197 1.00 95.62 89 GLY A CA 1
ATOM 678 C C . GLY A 1 89 ? 7.010 3.516 -14.669 1.00 95.62 89 GLY A C 1
ATOM 679 O O . GLY A 1 89 ? 7.103 3.740 -15.867 1.00 95.62 89 GLY A O 1
ATOM 680 N N . ASP A 1 90 ? 7.163 4.476 -13.750 1.00 95.62 90 ASP A N 1
ATOM 681 C CA . ASP A 1 90 ? 7.447 5.882 -14.086 1.00 95.62 90 ASP A CA 1
ATOM 682 C C . ASP A 1 90 ? 8.829 6.055 -14.753 1.00 95.62 90 ASP A C 1
ATOM 684 O O . ASP A 1 90 ? 9.116 7.090 -15.347 1.00 95.62 90 ASP A O 1
ATOM 688 N N . HIS A 1 91 ? 9.674 5.023 -14.653 1.00 95.88 91 HIS A N 1
ATOM 689 C CA . HIS A 1 91 ? 11.032 4.959 -15.195 1.00 95.88 91 HIS A CA 1
ATOM 690 C C . HIS A 1 91 ? 11.216 3.827 -16.217 1.00 95.88 91 HIS A C 1
ATOM 692 O O . HIS A 1 91 ? 12.345 3.456 -16.529 1.00 95.88 91 HIS A O 1
ATOM 698 N N . ASP A 1 92 ? 10.128 3.242 -16.719 1.00 96.31 92 ASP A N 1
ATOM 699 C CA . ASP A 1 92 ? 10.202 2.255 -17.798 1.00 96.31 92 ASP A CA 1
ATOM 700 C C . ASP A 1 92 ? 10.414 2.951 -19.164 1.00 96.31 92 ASP A C 1
ATOM 702 O O . ASP A 1 92 ? 10.011 4.106 -19.328 1.00 96.31 92 ASP A O 1
ATOM 706 N N . PRO A 1 93 ? 10.994 2.264 -20.169 1.00 95.38 93 PRO A N 1
ATOM 707 C CA . PRO A 1 93 ? 11.039 2.767 -21.542 1.00 95.38 93 PRO A CA 1
ATOM 708 C C . PRO A 1 93 ? 9.634 3.036 -22.097 1.00 95.38 93 PRO A C 1
ATOM 710 O O . PRO A 1 93 ? 8.720 2.226 -21.914 1.00 95.38 93 PRO A O 1
ATOM 713 N N . ASN A 1 94 ? 9.473 4.133 -22.833 1.00 93.50 94 ASN A N 1
ATOM 714 C CA . ASN A 1 94 ? 8.204 4.555 -23.412 1.00 93.50 94 ASN A CA 1
ATOM 715 C C . ASN A 1 94 ? 8.215 4.385 -24.945 1.00 93.50 94 ASN A C 1
ATOM 717 O O . ASN A 1 94 ? 8.716 5.250 -25.660 1.00 93.50 94 ASN A O 1
ATOM 721 N N . PRO A 1 95 ? 7.631 3.304 -25.493 1.00 86.81 95 PRO A N 1
ATOM 722 C CA . PRO A 1 95 ? 7.673 3.044 -26.934 1.00 86.81 95 PRO A CA 1
ATOM 723 C C . PRO A 1 95 ? 6.826 4.021 -27.764 1.00 86.81 95 PRO A C 1
ATOM 725 O O . PRO A 1 95 ? 7.073 4.176 -28.960 1.00 86.81 95 PRO A O 1
ATOM 728 N N . ASP A 1 96 ? 5.835 4.667 -27.144 1.00 90.56 96 ASP A N 1
ATOM 729 C CA . ASP A 1 96 ? 4.850 5.525 -27.810 1.00 90.56 96 ASP A CA 1
ATOM 730 C C . ASP A 1 96 ? 5.105 7.025 -27.568 1.00 90.56 96 ASP A C 1
ATOM 732 O O . ASP A 1 96 ? 4.292 7.872 -27.953 1.00 90.56 96 ASP A O 1
ATOM 736 N N . GLY A 1 97 ? 6.216 7.382 -26.918 1.00 88.50 97 GLY A N 1
ATOM 737 C CA . GLY A 1 97 ? 6.504 8.758 -26.528 1.00 88.50 97 GLY A CA 1
ATOM 738 C C . GLY A 1 97 ? 7.973 9.012 -26.219 1.00 88.50 97 GLY A C 1
ATOM 739 O O . GLY A 1 97 ? 8.858 8.311 -26.696 1.00 88.50 97 GLY A O 1
ATOM 740 N N . GLU A 1 98 ? 8.222 10.075 -25.457 1.00 91.12 98 GLU A N 1
ATOM 741 C CA . GLU A 1 98 ? 9.557 10.378 -24.946 1.00 91.12 98 GLU A CA 1
ATOM 742 C C . GLU A 1 98 ? 9.829 9.529 -23.701 1.00 91.12 98 GLU A C 1
ATOM 744 O O . GLU A 1 98 ? 8.933 9.322 -22.870 1.00 91.12 98 GLU A O 1
ATOM 749 N N . ASP A 1 99 ? 11.051 9.013 -23.616 1.00 93.50 99 ASP A N 1
ATOM 750 C CA . ASP A 1 99 ? 11.535 8.280 -22.454 1.00 93.50 99 ASP A CA 1
ATOM 751 C C . ASP A 1 99 ? 11.668 9.214 -21.235 1.00 93.50 99 ASP A C 1
ATOM 753 O O . ASP A 1 99 ? 11.914 10.414 -21.394 1.00 93.50 99 ASP A O 1
ATOM 757 N N . PRO A 1 100 ? 11.528 8.688 -20.006 1.00 92.94 100 PRO A N 1
ATOM 758 C CA . PRO A 1 100 ? 11.817 9.447 -18.794 1.00 92.94 100 PRO A CA 1
ATOM 759 C C . PRO A 1 100 ? 13.299 9.845 -18.716 1.00 92.94 100 PRO A C 1
ATOM 761 O O . PRO A 1 100 ? 14.168 9.160 -19.253 1.00 92.94 100 PRO A O 1
ATOM 764 N N . ASP A 1 101 ? 13.597 10.905 -17.954 1.00 91.06 101 ASP A N 1
ATOM 765 C CA . ASP A 1 101 ? 14.969 11.407 -17.743 1.00 91.06 101 ASP A CA 1
ATOM 766 C C . ASP A 1 101 ? 15.945 10.310 -17.284 1.00 91.06 101 ASP A C 1
ATOM 768 O O . ASP A 1 101 ? 17.131 10.321 -17.619 1.00 91.06 101 ASP A O 1
ATOM 772 N N . ILE A 1 102 ? 15.434 9.357 -16.499 1.00 92.25 102 ILE A N 1
ATOM 773 C CA . ILE A 1 102 ? 16.149 8.159 -16.070 1.00 92.25 102 ILE A CA 1
ATOM 774 C C . ILE A 1 102 ? 15.287 6.953 -16.429 1.00 92.25 102 ILE A C 1
ATOM 776 O O . ILE A 1 102 ? 14.233 6.740 -15.824 1.00 92.25 102 ILE A O 1
ATOM 780 N N . VAL A 1 103 ? 15.765 6.166 -17.389 1.00 96.62 103 VAL A N 1
ATOM 781 C CA . VAL A 1 103 ? 15.194 4.873 -17.777 1.00 96.62 103 VAL A CA 1
ATOM 782 C C . VAL A 1 103 ? 15.866 3.773 -16.964 1.00 96.62 103 VAL A C 1
ATOM 784 O O . VAL A 1 103 ? 17.093 3.710 -16.920 1.00 96.62 103 VAL A O 1
ATOM 787 N N . ILE A 1 104 ? 15.077 2.893 -16.351 1.00 97.44 104 ILE A N 1
ATOM 788 C CA . ILE A 1 104 ? 15.557 1.741 -15.588 1.00 97.44 104 ILE A CA 1
ATOM 789 C C . ILE A 1 104 ? 15.079 0.453 -16.257 1.00 97.44 104 ILE A C 1
ATOM 791 O O . ILE A 1 104 ? 13.882 0.170 -16.347 1.00 97.44 104 ILE A O 1
ATOM 795 N N . THR A 1 105 ? 16.034 -0.369 -16.678 1.00 97.62 105 THR A N 1
ATOM 796 C CA . THR A 1 105 ? 15.792 -1.722 -17.188 1.00 97.62 105 THR A CA 1
ATOM 797 C C . THR A 1 105 ? 16.746 -2.718 -16.544 1.00 97.62 105 THR A C 1
ATOM 799 O O . THR A 1 105 ? 17.761 -2.345 -15.958 1.00 97.62 105 THR A O 1
ATOM 802 N N . ILE A 1 106 ? 16.427 -4.005 -16.644 1.00 97.00 106 ILE A N 1
ATOM 803 C CA . ILE A 1 106 ? 17.338 -5.081 -16.257 1.00 97.00 106 ILE A CA 1
ATOM 804 C C . ILE A 1 106 ? 17.253 -6.228 -17.261 1.00 97.00 106 ILE A C 1
ATOM 806 O O . ILE A 1 106 ? 16.181 -6.783 -17.512 1.00 97.00 106 ILE A O 1
ATOM 810 N N . ASN A 1 107 ? 18.390 -6.590 -17.854 1.00 93.31 107 ASN A N 1
ATOM 811 C CA . ASN A 1 107 ? 18.472 -7.513 -18.985 1.00 93.31 107 ASN A CA 1
ATOM 812 C C . ASN A 1 107 ? 17.532 -7.116 -20.143 1.00 93.31 107 ASN A C 1
ATOM 814 O O . ASN A 1 107 ? 16.910 -7.977 -20.769 1.00 93.31 107 ASN A O 1
ATOM 818 N N . GLY A 1 108 ? 17.380 -5.812 -20.395 1.00 93.31 108 GLY A N 1
ATOM 819 C CA . GLY A 1 108 ? 16.493 -5.260 -21.422 1.00 93.31 108 GLY A CA 1
ATOM 820 C C . GLY A 1 108 ? 14.994 -5.328 -21.102 1.00 93.31 108 GLY A C 1
ATOM 821 O O . GLY A 1 108 ? 14.185 -4.966 -21.952 1.00 93.31 108 GLY A O 1
ATOM 822 N N . MET A 1 109 ? 14.603 -5.784 -19.907 1.00 96.25 109 MET A N 1
ATOM 823 C CA . MET A 1 109 ? 13.212 -5.776 -19.443 1.00 96.25 109 MET A CA 1
ATOM 824 C C . MET A 1 109 ? 12.921 -4.494 -18.643 1.00 96.25 109 MET A C 1
ATOM 826 O O . MET A 1 109 ? 13.742 -4.135 -17.794 1.00 96.25 109 MET A O 1
ATOM 830 N N . PRO A 1 110 ? 11.765 -3.830 -18.847 1.00 97.38 110 PRO A N 1
ATOM 831 C CA . PRO A 1 110 ? 11.336 -2.710 -18.010 1.00 97.38 110 PRO A CA 1
ATOM 832 C C . PRO A 1 110 ? 11.294 -3.081 -16.524 1.00 97.38 110 PRO A C 1
ATOM 834 O O . PRO A 1 110 ? 10.855 -4.180 -16.158 1.00 97.38 110 PRO A O 1
ATOM 837 N N . ALA A 1 111 ? 11.737 -2.169 -15.659 1.00 96.75 111 ALA A N 1
ATOM 838 C CA . ALA A 1 111 ? 11.857 -2.405 -14.224 1.00 96.75 111 ALA A CA 1
ATOM 839 C C . ALA A 1 111 ? 10.543 -2.873 -13.590 1.00 96.75 111 ALA A C 1
ATOM 841 O O . ALA A 1 111 ? 10.538 -3.831 -12.811 1.00 96.75 111 ALA A O 1
ATOM 842 N N . ARG A 1 112 ? 9.414 -2.245 -13.937 1.00 96.44 112 ARG A N 1
ATOM 843 C CA . ARG A 1 112 ? 8.097 -2.647 -13.421 1.00 96.44 112 ARG A CA 1
ATOM 844 C C . ARG A 1 112 ? 7.751 -4.082 -13.788 1.00 96.44 112 ARG A C 1
ATOM 846 O O . ARG A 1 112 ? 7.269 -4.826 -12.934 1.00 96.44 112 ARG A O 1
ATOM 853 N N . GLU A 1 113 ? 7.941 -4.456 -15.053 1.00 95.12 113 GLU A N 1
ATOM 854 C CA . GLU A 1 113 ? 7.611 -5.797 -15.540 1.00 95.12 113 GLU A CA 1
ATOM 855 C C . GLU A 1 113 ? 8.473 -6.838 -14.829 1.00 95.12 113 GLU A C 1
ATOM 857 O O . GLU A 1 113 ? 7.959 -7.837 -14.321 1.00 95.12 113 GLU A O 1
ATOM 862 N N . TRP A 1 114 ? 9.770 -6.562 -14.708 1.00 96.81 114 TRP A N 1
ATOM 863 C CA . TRP A 1 114 ? 10.684 -7.435 -13.992 1.00 96.81 114 TRP A CA 1
ATOM 864 C C . TRP A 1 114 ? 10.302 -7.571 -12.511 1.00 96.81 114 TRP A C 1
ATOM 866 O O . TRP A 1 114 ? 10.231 -8.687 -11.991 1.00 96.81 114 TRP A O 1
ATOM 876 N N . LEU A 1 115 ? 9.970 -6.465 -11.834 1.00 95.00 115 LEU A N 1
ATOM 877 C CA . LEU A 1 115 ? 9.524 -6.476 -10.437 1.00 95.00 115 LEU A CA 1
ATOM 878 C C . LEU A 1 115 ? 8.221 -7.261 -10.253 1.00 95.00 115 LEU A C 1
ATOM 880 O O . LEU A 1 115 ? 8.088 -7.987 -9.267 1.00 95.00 115 LEU A O 1
ATOM 884 N N . ASP A 1 116 ? 7.276 -7.164 -11.189 1.00 91.94 116 ASP A N 1
ATOM 885 C CA . ASP A 1 116 ? 6.045 -7.958 -11.173 1.00 91.94 116 ASP A CA 1
ATOM 886 C C . ASP A 1 116 ? 6.340 -9.456 -11.324 1.00 91.94 116 ASP A C 1
ATOM 888 O O . ASP A 1 116 ? 5.817 -10.267 -10.558 1.00 91.94 116 ASP A O 1
ATOM 892 N N . VAL A 1 117 ? 7.233 -9.838 -12.241 1.00 90.31 117 VAL A N 1
ATOM 893 C CA . VAL A 1 117 ? 7.654 -11.237 -12.411 1.00 90.31 117 VAL A CA 1
ATOM 894 C C . VAL A 1 117 ? 8.321 -11.774 -11.145 1.00 90.31 117 VAL A C 1
ATOM 896 O O . VAL A 1 117 ? 8.008 -12.882 -10.706 1.00 90.31 117 VAL A O 1
ATOM 899 N N . MET A 1 118 ? 9.231 -11.013 -10.539 1.00 91.25 118 MET A N 1
ATOM 900 C CA . MET A 1 118 ? 9.963 -11.467 -9.355 1.00 91.25 118 MET A CA 1
ATOM 901 C C . MET A 1 118 ? 9.057 -11.530 -8.121 1.00 91.25 118 MET A C 1
ATOM 903 O O . MET A 1 118 ? 9.080 -12.526 -7.397 1.00 91.25 118 MET A O 1
ATOM 907 N N . CYS A 1 119 ? 8.221 -10.517 -7.900 1.00 87.19 119 CYS A N 1
ATOM 908 C CA . CYS A 1 119 ? 7.390 -10.448 -6.702 1.00 87.19 119 CYS A CA 1
ATOM 909 C C . CYS A 1 119 ? 6.124 -11.302 -6.813 1.00 87.19 119 CYS A C 1
ATOM 911 O O . CYS A 1 119 ? 5.853 -12.107 -5.927 1.00 87.19 119 CYS A O 1
ATOM 913 N N . ASP A 1 120 ? 5.350 -11.150 -7.889 1.00 84.81 120 ASP A N 1
ATOM 914 C CA . ASP A 1 120 ? 4.051 -11.823 -8.022 1.00 84.81 120 ASP A CA 1
ATOM 915 C C . ASP A 1 120 ? 4.198 -13.197 -8.679 1.00 84.81 120 ASP A C 1
ATOM 917 O O . ASP A 1 120 ? 3.482 -14.130 -8.325 1.00 84.81 120 ASP A O 1
ATOM 921 N N . GLY A 1 121 ? 5.139 -13.335 -9.620 1.00 79.00 121 GLY A N 1
ATOM 922 C CA . GLY A 1 121 ? 5.398 -14.599 -10.311 1.00 79.00 121 GLY A CA 1
ATOM 923 C C . GLY A 1 121 ? 6.241 -15.579 -9.493 1.00 79.00 121 GLY A C 1
ATOM 924 O O . GLY A 1 121 ? 5.930 -16.768 -9.450 1.00 79.00 121 GLY A O 1
ATOM 925 N N . LYS A 1 122 ? 7.305 -15.097 -8.837 1.00 79.81 122 LYS A N 1
ATOM 926 C CA . LYS A 1 122 ? 8.245 -15.942 -8.073 1.00 79.81 122 LYS A CA 1
ATOM 927 C C . LYS A 1 122 ? 8.087 -15.850 -6.554 1.00 79.81 122 LYS A C 1
ATOM 929 O O . LYS A 1 122 ? 8.755 -16.596 -5.844 1.00 79.81 122 LYS A O 1
ATOM 934 N N . GLY A 1 123 ? 7.230 -14.960 -6.046 1.00 80.62 123 GLY A N 1
ATOM 935 C CA . GLY A 1 123 ? 7.012 -14.788 -4.606 1.00 80.62 123 GLY A CA 1
ATOM 936 C C . GLY A 1 123 ? 8.205 -14.180 -3.861 1.00 80.62 123 GLY A C 1
ATOM 937 O O . GLY A 1 123 ? 8.300 -14.325 -2.643 1.00 80.62 123 GLY A O 1
ATOM 938 N N . ILE A 1 124 ? 9.137 -13.536 -4.570 1.00 84.81 124 ILE A N 1
ATOM 939 C CA . ILE A 1 124 ? 10.310 -12.913 -3.951 1.00 84.81 124 ILE A CA 1
ATOM 940 C C . ILE A 1 124 ? 9.852 -11.648 -3.207 1.00 84.81 124 ILE A C 1
ATOM 942 O O . ILE A 1 124 ? 9.101 -10.850 -3.775 1.00 84.81 124 ILE A O 1
ATOM 946 N N . PRO A 1 125 ? 10.291 -11.422 -1.953 1.00 87.19 125 PRO A N 1
ATOM 947 C CA . PRO A 1 125 ? 9.972 -10.194 -1.237 1.00 87.19 125 PRO A CA 1
ATOM 948 C C . PRO A 1 125 ? 10.406 -8.955 -2.021 1.00 87.19 125 PRO A C 1
ATOM 950 O O . PRO A 1 125 ? 11.504 -8.917 -2.579 1.00 87.19 125 PRO A O 1
ATOM 953 N N . PHE A 1 126 ? 9.562 -7.922 -2.018 1.00 91.31 126 PHE A N 1
ATOM 954 C CA . PHE A 1 126 ? 9.829 -6.699 -2.775 1.00 91.31 126 PHE A CA 1
ATOM 955 C C . PHE A 1 126 ? 11.169 -6.060 -2.405 1.00 91.31 126 PHE A C 1
ATOM 957 O O . PHE A 1 126 ? 11.878 -5.634 -3.304 1.00 91.31 126 PHE A O 1
ATOM 964 N N . SER A 1 127 ? 11.550 -6.051 -1.125 1.00 89.62 127 SER A N 1
ATOM 965 C CA . SER A 1 127 ? 12.838 -5.504 -0.682 1.00 89.62 127 SER A CA 1
ATOM 966 C C . SER A 1 127 ? 14.035 -6.200 -1.330 1.00 89.62 127 SER A C 1
ATOM 968 O O . SER A 1 127 ? 14.945 -5.540 -1.818 1.00 89.62 127 SER A O 1
ATOM 970 N N . VAL A 1 128 ? 13.993 -7.531 -1.419 1.00 92.56 128 VAL A N 1
ATOM 971 C CA . VAL A 1 128 ? 15.050 -8.339 -2.042 1.00 92.56 128 VAL A CA 1
ATOM 972 C C . VAL A 1 128 ? 15.104 -8.097 -3.550 1.00 92.56 128 VAL A C 1
ATOM 974 O O . VAL A 1 128 ? 16.179 -7.894 -4.108 1.00 92.56 128 VAL A O 1
ATOM 977 N N . ALA A 1 129 ? 13.947 -8.098 -4.220 1.00 94.44 129 ALA A N 1
ATOM 978 C CA . ALA A 1 129 ? 13.885 -7.824 -5.654 1.00 94.44 129 ALA A CA 1
ATOM 979 C C . ALA A 1 129 ? 14.356 -6.394 -5.976 1.00 94.44 129 ALA A C 1
ATOM 981 O O . ALA A 1 129 ? 15.098 -6.193 -6.933 1.00 94.44 129 ALA A O 1
ATOM 982 N N . HIS A 1 130 ? 13.963 -5.416 -5.159 1.00 95.19 130 HIS A N 1
ATOM 983 C CA . HIS A 1 130 ? 14.335 -4.014 -5.311 1.00 95.19 130 HIS A CA 1
ATOM 984 C C . HIS A 1 130 ? 15.838 -3.794 -5.149 1.00 95.19 130 HIS A C 1
ATOM 986 O O . HIS A 1 130 ? 16.449 -3.167 -6.006 1.00 95.19 130 HIS A O 1
ATOM 992 N N . GLN A 1 131 ? 16.442 -4.359 -4.100 1.00 94.12 131 GLN A N 1
ATOM 993 C CA . GLN A 1 131 ? 17.885 -4.276 -3.890 1.00 94.12 131 GLN A CA 1
ATOM 994 C C . GLN A 1 131 ? 18.654 -4.893 -5.064 1.00 94.12 131 GLN A C 1
ATOM 996 O O . GLN A 1 131 ? 19.594 -4.295 -5.579 1.00 94.12 131 GLN A O 1
ATOM 1001 N N . TYR A 1 132 ? 18.215 -6.057 -5.548 1.00 95.44 132 TYR A N 1
ATOM 1002 C CA . TYR A 1 132 ? 18.846 -6.681 -6.706 1.00 95.44 132 TYR A CA 1
ATOM 1003 C C . TYR A 1 132 ? 18.758 -5.795 -7.956 1.00 95.44 132 TYR A C 1
ATOM 1005 O O . TYR A 1 132 ? 19.737 -5.670 -8.688 1.00 95.44 132 TYR A O 1
ATOM 1013 N N . LEU A 1 133 ? 17.607 -5.160 -8.198 1.00 95.88 133 LEU A N 1
ATOM 1014 C CA . LEU A 1 133 ? 17.436 -4.207 -9.295 1.00 95.88 133 LEU A CA 1
ATOM 1015 C C . LEU A 1 133 ? 18.357 -2.986 -9.142 1.00 95.88 133 LEU A C 1
ATOM 1017 O O . LEU A 1 133 ? 18.947 -2.546 -10.127 1.00 95.88 133 LEU A O 1
ATOM 1021 N N . ALA A 1 134 ? 18.512 -2.461 -7.926 1.00 94.31 134 ALA A N 1
ATOM 1022 C CA . ALA A 1 134 ? 19.407 -1.338 -7.654 1.00 94.31 134 ALA A CA 1
ATOM 1023 C C . ALA A 1 134 ? 20.861 -1.671 -8.015 1.00 94.31 134 ALA A C 1
ATOM 1025 O O . ALA A 1 134 ? 21.546 -0.870 -8.641 1.00 94.31 134 ALA A O 1
ATOM 1026 N N . GLU A 1 135 ? 21.302 -2.885 -7.692 1.00 94.81 135 GLU A N 1
ATOM 1027 C CA . GLU A 1 135 ? 22.674 -3.342 -7.922 1.00 94.81 135 GLU A CA 1
ATOM 1028 C C . GLU A 1 135 ? 22.945 -3.813 -9.364 1.00 94.81 135 GLU A C 1
ATOM 1030 O O . GLU A 1 135 ? 24.102 -3.880 -9.771 1.00 94.81 135 GLU A O 1
ATOM 1035 N N . ASN A 1 136 ? 21.909 -4.181 -10.130 1.00 96.88 136 ASN A N 1
ATOM 1036 C CA . ASN A 1 136 ? 22.064 -4.900 -11.404 1.00 96.88 136 ASN A CA 1
ATOM 1037 C C . ASN A 1 136 ? 21.273 -4.293 -12.577 1.00 96.88 136 ASN A C 1
ATOM 1039 O O . ASN A 1 136 ? 21.086 -4.972 -13.587 1.00 96.88 136 ASN A O 1
ATOM 1043 N N . ASN A 1 137 ? 20.771 -3.059 -12.468 1.00 97.06 137 ASN A N 1
ATOM 1044 C CA . ASN A 1 137 ? 20.114 -2.407 -13.605 1.00 97.06 137 ASN A CA 1
ATOM 1045 C C . ASN A 1 137 ? 21.104 -2.145 -14.753 1.00 97.06 137 ASN A C 1
ATOM 1047 O O . ASN A 1 137 ? 22.292 -1.901 -14.532 1.00 97.06 137 ASN A O 1
ATOM 1051 N N . ASP A 1 138 ? 20.603 -2.173 -15.988 1.00 96.94 138 ASP A N 1
ATOM 1052 C CA . ASP A 1 138 ? 21.419 -2.089 -17.207 1.00 96.94 138 ASP A CA 1
ATOM 1053 C C . ASP A 1 138 ? 22.164 -0.747 -17.323 1.00 96.94 138 ASP A C 1
ATOM 1055 O O . ASP A 1 138 ? 23.199 -0.654 -17.983 1.00 96.94 138 ASP A O 1
ATOM 1059 N N . GLN A 1 139 ? 21.637 0.299 -16.683 1.00 95.06 139 GLN A N 1
ATOM 1060 C CA . GLN A 1 139 ? 22.183 1.652 -16.709 1.00 95.06 139 GLN A CA 1
ATOM 1061 C C . GLN A 1 139 ? 23.264 1.878 -15.644 1.00 95.06 139 GLN A C 1
ATOM 1063 O O . GLN A 1 139 ? 23.923 2.919 -15.669 1.00 95.06 139 GLN A O 1
ATOM 1068 N N . ASN A 1 140 ? 23.459 0.927 -14.721 1.00 93.06 140 ASN A N 1
ATOM 1069 C CA . ASN A 1 140 ? 24.300 1.083 -13.532 1.00 93.06 140 ASN A CA 1
ATOM 1070 C C . ASN A 1 140 ? 23.999 2.402 -12.785 1.00 93.06 140 ASN A C 1
ATOM 1072 O O . ASN A 1 140 ? 24.904 3.100 -12.321 1.00 93.06 140 ASN A O 1
ATOM 1076 N N . ALA A 1 141 ? 22.716 2.771 -12.753 1.00 91.69 141 ALA A N 1
ATOM 1077 C CA . ALA A 1 141 ? 22.202 4.006 -12.187 1.00 91.69 141 ALA A CA 1
ATOM 1078 C C . ALA A 1 141 ? 21.642 3.765 -10.781 1.00 91.69 141 ALA A C 1
ATOM 1080 O O . ALA A 1 141 ? 21.104 2.697 -10.487 1.00 91.69 141 ALA A O 1
ATOM 1081 N N . THR A 1 142 ? 21.715 4.782 -9.923 1.00 92.50 142 THR A N 1
ATOM 1082 C CA . THR A 1 142 ? 20.960 4.792 -8.665 1.00 92.50 142 THR A CA 1
ATOM 1083 C C . THR A 1 142 ? 19.470 4.834 -8.978 1.00 92.50 142 THR A C 1
ATOM 1085 O O . THR A 1 142 ? 19.039 5.587 -9.857 1.00 92.50 142 THR A O 1
ATOM 1088 N N . LEU A 1 143 ? 18.672 4.039 -8.262 1.00 93.06 143 LEU A N 1
ATOM 1089 C CA . LEU A 1 143 ? 17.238 4.010 -8.507 1.00 93.06 143 LEU A CA 1
ATOM 1090 C C . LEU A 1 143 ? 16.602 5.367 -8.171 1.00 93.06 143 LEU A C 1
ATOM 1092 O O . LEU A 1 143 ? 16.807 5.866 -7.067 1.00 93.06 143 LEU A O 1
ATOM 1096 N N . PRO A 1 144 ? 15.727 5.915 -9.033 1.00 90.38 144 PRO A N 1
ATOM 1097 C CA . PRO A 1 144 ? 14.993 7.162 -8.782 1.00 90.38 144 PRO A CA 1
ATOM 1098 C C . PRO A 1 144 ? 13.975 7.108 -7.638 1.00 90.38 144 PRO A C 1
ATOM 1100 O O . PRO A 1 144 ? 13.048 7.900 -7.588 1.00 90.38 144 PRO A O 1
ATOM 1103 N N . CYS A 1 145 ? 14.044 6.122 -6.754 1.00 90.88 145 CYS A N 1
ATOM 1104 C CA . CYS A 1 145 ? 13.309 6.089 -5.494 1.00 90.88 145 CYS A CA 1
ATOM 1105 C C . CYS A 1 145 ? 14.244 6.106 -4.280 1.00 90.88 145 CYS A C 1
ATOM 1107 O O . CYS A 1 145 ? 13.768 6.287 -3.165 1.00 90.88 145 CYS A O 1
ATOM 1109 N N . GLU A 1 146 ? 15.547 5.948 -4.507 1.00 86.56 146 GLU A N 1
ATOM 1110 C CA . GLU A 1 146 ? 16.632 5.984 -3.535 1.00 86.56 146 GLU A CA 1
ATOM 1111 C C . GLU A 1 146 ? 17.410 7.285 -3.780 1.00 86.56 146 GLU A C 1
ATOM 1113 O O . GLU A 1 146 ? 18.320 7.341 -4.600 1.00 86.56 146 GLU A O 1
ATOM 1118 N N . HIS A 1 147 ? 16.985 8.377 -3.145 1.00 71.62 147 HIS A N 1
ATOM 1119 C CA . HIS A 1 147 ? 17.624 9.691 -3.310 1.00 71.62 147 HIS A CA 1
ATOM 1120 C C . HIS A 1 147 ? 18.270 10.083 -1.987 1.00 71.62 147 HIS A C 1
ATOM 1122 O O . HIS A 1 147 ? 17.709 9.780 -0.935 1.00 71.62 147 HIS A O 1
ATOM 1128 N N . ASP A 1 148 ? 19.399 10.791 -2.036 1.00 62.72 148 ASP A N 1
ATOM 1129 C CA . ASP A 1 148 ? 20.025 11.438 -0.873 1.00 62.72 148 ASP A CA 1
ATOM 1130 C C . ASP A 1 148 ? 20.214 10.506 0.345 1.00 62.72 148 ASP A C 1
ATOM 1132 O O . ASP A 1 148 ? 19.820 10.844 1.459 1.00 62.72 148 ASP A O 1
ATOM 1136 N N . ASP A 1 149 ? 20.773 9.308 0.128 1.00 62.72 149 ASP A N 1
ATOM 1137 C CA . ASP A 1 149 ? 20.985 8.267 1.156 1.00 62.72 149 ASP A CA 1
ATOM 1138 C C . ASP A 1 149 ? 19.698 7.749 1.833 1.00 62.72 149 ASP A C 1
ATOM 1140 O O . ASP A 1 149 ? 19.740 7.121 2.893 1.00 62.72 149 ASP A O 1
ATOM 1144 N N . THR A 1 150 ? 18.536 7.982 1.218 1.00 74.94 150 THR A N 1
ATOM 1145 C CA . THR A 1 150 ? 17.242 7.526 1.734 1.00 74.94 150 THR A CA 1
ATOM 1146 C C . THR A 1 150 ? 16.808 6.232 1.047 1.00 74.94 150 THR A C 1
ATOM 1148 O O . THR A 1 150 ? 16.795 6.143 -0.181 1.00 74.94 150 THR A O 1
ATOM 1151 N N . GLU A 1 151 ? 16.397 5.236 1.831 1.00 86.50 151 GLU A N 1
ATOM 1152 C CA . GLU A 1 151 ? 15.816 3.994 1.313 1.00 86.50 151 GLU A CA 1
ATOM 1153 C C . GLU A 1 151 ? 14.467 4.227 0.606 1.00 86.50 151 GLU A C 1
ATOM 1155 O O . GLU A 1 151 ? 13.749 5.201 0.856 1.00 86.50 151 GLU A O 1
ATOM 1160 N N . CYS A 1 152 ? 14.085 3.284 -0.261 1.00 92.12 152 CYS A N 1
ATOM 1161 C CA . CYS A 1 152 ? 12.839 3.359 -1.019 1.00 92.12 152 CYS A CA 1
ATOM 1162 C C . CYS A 1 152 ? 11.611 3.588 -0.106 1.00 92.12 152 CYS A C 1
ATOM 1164 O O . CYS A 1 152 ? 11.354 2.779 0.794 1.00 92.12 152 CYS A O 1
ATOM 1166 N N . PRO A 1 153 ? 10.746 4.583 -0.396 1.00 91.75 153 PRO A N 1
ATOM 1167 C CA . PRO A 1 153 ? 9.543 4.876 0.389 1.00 91.75 153 PRO A CA 1
ATOM 1168 C C . PRO A 1 153 ? 8.571 3.697 0.556 1.00 91.75 153 PRO A C 1
ATOM 1170 O O . PRO A 1 153 ? 7.770 3.672 1.491 1.00 91.75 153 PRO A O 1
ATOM 1173 N N . ALA A 1 154 ? 8.597 2.731 -0.367 1.00 90.94 154 ALA A N 1
ATOM 1174 C CA . ALA A 1 154 ? 7.785 1.521 -0.290 1.00 90.94 154 ALA A CA 1
ATOM 1175 C C . ALA A 1 154 ? 8.300 0.500 0.744 1.00 90.94 154 ALA A C 1
ATOM 1177 O O . ALA A 1 154 ? 7.512 -0.342 1.182 1.00 90.94 154 ALA A O 1
ATOM 1178 N N . MET A 1 155 ? 9.581 0.571 1.120 1.00 89.38 155 MET A N 1
ATOM 1179 C CA . MET A 1 155 ? 10.222 -0.288 2.121 1.00 89.38 155 MET A CA 1
ATOM 1180 C C . MET A 1 155 ? 10.147 0.338 3.518 1.00 89.38 155 MET A C 1
ATOM 1182 O O . MET A 1 155 ? 9.601 -0.280 4.424 1.00 89.38 155 MET A O 1
ATOM 1186 N N . VAL A 1 156 ? 10.545 1.602 3.671 1.00 90.25 156 VAL A N 1
ATOM 1187 C CA . VAL A 1 156 ? 10.579 2.288 4.984 1.00 90.25 156 VAL A CA 1
ATOM 1188 C C . VAL A 1 156 ? 9.201 2.551 5.599 1.00 90.25 156 VAL A C 1
ATOM 1190 O O . VAL A 1 156 ? 9.080 2.850 6.781 1.00 90.25 156 VAL A O 1
ATOM 1193 N N . GLN A 1 157 ? 8.108 2.435 4.829 1.00 91.19 157 GLN A N 1
ATOM 1194 C CA . GLN A 1 157 ? 6.751 2.596 5.381 1.00 91.19 157 GLN A CA 1
ATOM 1195 C C . GLN A 1 157 ? 6.413 1.568 6.477 1.00 91.19 157 GLN A C 1
ATOM 1197 O O . GLN A 1 157 ? 5.427 1.751 7.191 1.00 91.19 157 GLN A O 1
ATOM 1202 N N . TRP A 1 158 ? 7.192 0.487 6.563 1.00 87.75 158 TRP A N 1
ATOM 1203 C CA . TRP A 1 158 ? 7.046 -0.584 7.544 1.00 87.75 158 TRP A CA 1
ATOM 1204 C C . TRP A 1 158 ? 7.739 -0.293 8.880 1.00 87.75 158 TRP A C 1
ATOM 1206 O O . TRP A 1 158 ? 7.506 -1.017 9.848 1.00 87.75 158 TRP A O 1
ATOM 1216 N N . ASP A 1 159 ? 8.532 0.775 8.965 1.00 86.50 159 ASP A N 1
ATOM 1217 C CA . ASP A 1 159 ? 9.306 1.085 10.161 1.00 86.50 159 ASP A CA 1
ATOM 1218 C C . ASP A 1 159 ? 8.402 1.521 11.318 1.00 86.50 159 ASP A C 1
ATOM 1220 O O . ASP A 1 159 ? 7.574 2.434 11.205 1.00 86.50 159 ASP A O 1
ATOM 1224 N N . GLY A 1 160 ? 8.566 0.846 12.457 1.00 84.75 160 GLY A N 1
ATOM 1225 C CA . GLY A 1 160 ? 7.808 1.118 13.675 1.00 84.75 160 GLY A CA 1
ATOM 1226 C C . GLY A 1 160 ? 6.319 0.788 13.571 1.00 84.75 160 GLY A C 1
ATOM 1227 O O . GLY A 1 160 ? 5.524 1.369 14.309 1.00 84.75 160 GLY A O 1
ATOM 1228 N N . ILE A 1 161 ? 5.903 -0.102 12.663 1.00 89.56 161 ILE A N 1
ATOM 1229 C CA . ILE A 1 161 ? 4.521 -0.589 12.588 1.00 89.56 161 ILE A CA 1
ATOM 1230 C C . ILE A 1 161 ? 4.448 -2.129 12.556 1.00 89.56 161 ILE A C 1
ATOM 1232 O O . ILE A 1 161 ? 5.345 -2.791 12.043 1.00 89.56 161 ILE A O 1
ATOM 1236 N N . PRO A 1 162 ? 3.366 -2.731 13.085 1.00 87.88 162 PRO A N 1
ATOM 1237 C CA . PRO A 1 162 ? 2.2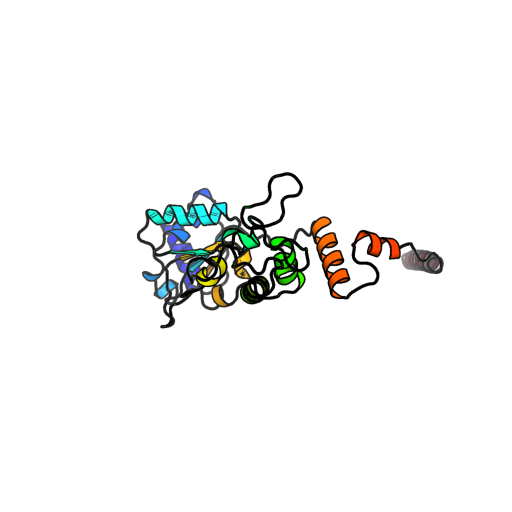58 -2.077 13.788 1.00 87.88 162 PRO A CA 1
ATOM 1238 C C . PRO A 1 162 ? 2.634 -1.590 15.200 1.00 87.88 162 PRO A C 1
ATOM 1240 O O . PRO A 1 162 ? 1.865 -0.870 15.836 1.00 87.88 162 PRO A O 1
ATOM 1243 N N . ARG A 1 163 ? 3.819 -1.970 15.688 1.00 90.19 163 ARG A N 1
ATOM 1244 C CA . ARG A 1 163 ? 4.337 -1.635 17.014 1.00 90.19 163 ARG A CA 1
ATOM 1245 C C . ARG A 1 163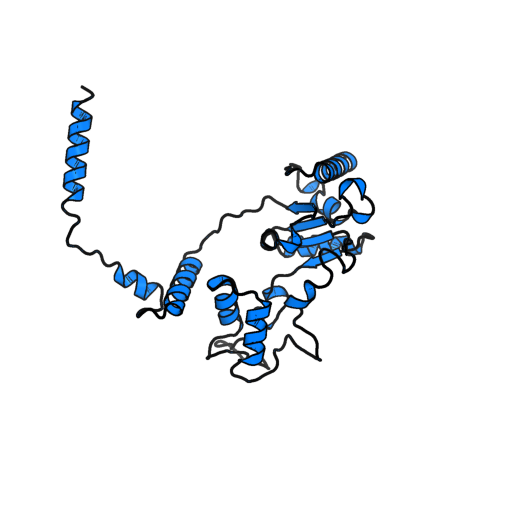 ? 5.712 -0.980 16.901 1.00 90.19 163 ARG A C 1
ATOM 1247 O O . ARG A 1 163 ? 6.429 -1.228 15.934 1.00 90.19 163 ARG A O 1
ATOM 1254 N N . ASN A 1 164 ? 6.057 -0.161 17.887 1.00 89.56 164 ASN A N 1
ATOM 1255 C CA . ASN A 1 164 ? 7.403 0.380 18.052 1.00 89.56 164 ASN A CA 1
ATOM 1256 C C . ASN A 1 164 ? 8.363 -0.673 18.645 1.00 89.56 164 ASN A C 1
ATOM 1258 O O . ASN A 1 164 ? 7.957 -1.799 18.944 1.00 89.56 164 ASN A O 1
ATOM 1262 N N . ASP A 1 165 ? 9.625 -0.289 18.842 1.00 86.81 165 ASP A N 1
ATOM 1263 C CA . ASP A 1 165 ? 10.683 -1.176 19.351 1.00 86.81 165 ASP A CA 1
ATOM 1264 C C . ASP A 1 165 ? 10.406 -1.719 20.765 1.00 86.81 165 ASP A C 1
ATOM 1266 O O . ASP A 1 165 ? 10.872 -2.802 21.118 1.00 86.81 165 ASP A O 1
ATOM 1270 N N . ASP A 1 166 ? 9.591 -1.011 21.551 1.00 87.00 166 ASP A N 1
ATOM 1271 C CA . ASP A 1 166 ? 9.154 -1.433 22.887 1.00 87.00 166 ASP A CA 1
ATOM 1272 C C . ASP A 1 166 ? 7.957 -2.408 22.846 1.00 87.00 166 ASP A C 1
ATOM 1274 O O . ASP A 1 166 ? 7.488 -2.882 23.880 1.00 87.00 166 ASP A O 1
ATOM 1278 N N . GLY A 1 167 ? 7.432 -2.718 21.655 1.00 84.25 167 GLY A N 1
ATOM 1279 C CA . GLY A 1 167 ? 6.271 -3.589 21.472 1.00 84.25 167 GLY A CA 1
ATOM 1280 C C . GLY A 1 167 ? 4.925 -2.908 21.741 1.00 84.25 167 GLY A C 1
ATOM 1281 O O . GLY A 1 167 ? 3.896 -3.586 21.781 1.00 84.25 167 GLY A O 1
ATOM 1282 N N . HIS A 1 168 ? 4.896 -1.584 21.889 1.00 88.12 168 HIS A N 1
ATOM 1283 C CA . HIS A 1 168 ? 3.665 -0.809 22.027 1.00 88.12 168 HIS A CA 1
ATOM 1284 C C . HIS A 1 168 ? 3.101 -0.423 20.660 1.00 88.12 168 HIS A C 1
ATOM 1286 O O . HIS A 1 168 ? 3.847 -0.186 19.710 1.00 88.12 168 HIS A O 1
ATOM 1292 N N . ALA A 1 169 ? 1.773 -0.344 20.555 1.00 89.06 169 ALA A N 1
ATOM 1293 C CA . ALA A 1 169 ? 1.100 0.165 19.364 1.00 89.06 169 ALA A CA 1
ATOM 1294 C C . ALA A 1 169 ? 1.646 1.552 18.986 1.00 89.06 169 ALA A C 1
ATOM 1296 O O . ALA A 1 169 ? 1.694 2.455 19.821 1.00 89.06 169 ALA A O 1
ATOM 1297 N N . SER A 1 170 ? 2.068 1.723 17.733 1.00 89.12 170 SER A N 1
ATOM 1298 C CA . SER A 1 170 ? 2.698 2.975 17.296 1.00 89.12 170 SER A CA 1
ATOM 1299 C C . SER A 1 170 ? 1.705 4.056 16.883 1.00 89.12 170 SER A C 1
ATOM 1301 O O . SER A 1 170 ? 2.048 5.238 16.892 1.00 89.12 170 SER A O 1
ATOM 1303 N N . VAL A 1 171 ? 0.484 3.658 16.525 1.00 91.12 171 VAL A N 1
ATOM 1304 C CA . VAL A 1 171 ? -0.630 4.535 16.150 1.00 91.12 171 VAL A CA 1
ATOM 1305 C C . VAL A 1 171 ? -1.966 3.915 16.557 1.00 91.12 171 VAL A C 1
ATOM 1307 O O . VAL A 1 171 ? -2.052 2.703 16.761 1.00 91.12 171 VAL A O 1
ATOM 1310 N N . ASP A 1 172 ? -3.022 4.729 16.627 1.00 90.38 172 ASP A N 1
ATOM 1311 C CA . ASP A 1 172 ? -4.387 4.254 16.873 1.00 90.38 172 ASP A CA 1
ATOM 1312 C C . ASP A 1 172 ? -4.886 3.384 15.712 1.00 90.38 172 ASP A C 1
ATOM 1314 O O . ASP A 1 172 ? -5.422 2.295 15.933 1.00 90.38 172 ASP A O 1
ATOM 1318 N N . VAL A 1 173 ? -4.703 3.866 14.474 1.00 92.62 173 VAL A N 1
ATOM 1319 C CA . VAL A 1 173 ? -5.246 3.221 13.269 1.00 92.62 173 VAL A CA 1
ATOM 1320 C C . VAL A 1 173 ? -4.214 3.108 12.152 1.00 92.62 173 VAL A C 1
ATOM 1322 O O . VAL A 1 173 ? -3.579 4.082 11.746 1.00 92.62 173 VAL A O 1
ATOM 1325 N N . ILE A 1 174 ? -4.102 1.914 11.576 1.00 94.81 174 ILE A N 1
ATOM 1326 C CA . ILE A 1 174 ? -3.358 1.660 10.341 1.00 94.81 174 ILE A CA 1
ATOM 1327 C C . ILE A 1 174 ? -4.362 1.413 9.217 1.00 94.81 174 ILE A C 1
ATOM 1329 O O . ILE A 1 174 ? -5.092 0.424 9.223 1.00 94.81 174 ILE A O 1
ATOM 1333 N N . HIS A 1 175 ? -4.390 2.304 8.232 1.00 95.12 175 HIS A N 1
ATOM 1334 C CA . HIS A 1 175 ? -5.221 2.177 7.042 1.00 95.12 175 HIS A CA 1
ATOM 1335 C C . HIS A 1 175 ? -4.467 1.484 5.916 1.00 95.12 175 HIS A C 1
ATOM 1337 O O . HIS A 1 175 ? -3.442 1.980 5.450 1.00 95.12 175 HIS A O 1
ATOM 1343 N N . ALA A 1 176 ? -5.004 0.379 5.413 1.00 94.38 176 ALA A N 1
ATOM 1344 C CA . ALA A 1 176 ? -4.446 -0.329 4.264 1.00 94.38 176 ALA A CA 1
ATOM 1345 C C . ALA A 1 176 ? -5.564 -0.866 3.363 1.00 94.38 176 ALA A C 1
ATOM 1347 O O . ALA A 1 176 ? -6.741 -0.745 3.689 1.00 94.38 176 ALA A O 1
ATOM 1348 N N . THR A 1 177 ? -5.225 -1.437 2.209 1.00 93.06 177 THR A N 1
ATOM 1349 C CA . THR A 1 177 ? -6.214 -2.142 1.375 1.00 93.06 177 THR A CA 1
ATOM 1350 C C . THR A 1 177 ? -6.347 -3.608 1.795 1.00 93.06 177 THR A C 1
ATOM 1352 O O . THR A 1 177 ? -5.455 -4.144 2.447 1.00 93.06 177 THR A O 1
ATOM 1355 N N . HIS A 1 178 ? -7.413 -4.301 1.377 1.00 89.38 178 HIS A N 1
ATOM 1356 C CA . HIS A 1 178 ? -7.620 -5.735 1.660 1.00 89.38 178 HIS A CA 1
ATOM 1357 C C . HIS A 1 178 ? -6.428 -6.625 1.274 1.00 89.38 178 HIS A C 1
ATOM 1359 O O . HIS A 1 178 ? -6.209 -7.649 1.910 1.00 89.38 178 HIS A O 1
ATOM 1365 N N . ALA A 1 179 ? -5.610 -6.236 0.290 1.00 84.31 179 ALA A N 1
ATOM 1366 C CA . ALA A 1 179 ? -4.396 -6.975 -0.067 1.00 84.31 179 ALA A CA 1
ATOM 1367 C C . ALA A 1 179 ? -3.428 -7.156 1.123 1.00 84.31 179 ALA A C 1
ATOM 1369 O O . ALA A 1 179 ? -2.734 -8.169 1.209 1.00 84.31 179 ALA A O 1
ATOM 1370 N N . PHE A 1 180 ? -3.426 -6.214 2.070 1.00 88.75 180 PHE A N 1
ATOM 1371 C CA . PHE A 1 180 ? -2.582 -6.249 3.262 1.00 88.75 180 PHE A CA 1
ATOM 1372 C C . PHE A 1 180 ? -3.061 -7.240 4.333 1.00 88.75 180 PHE A C 1
ATOM 1374 O O . PHE A 1 180 ? -2.281 -7.563 5.224 1.00 88.75 180 PHE A O 1
ATOM 1381 N N . ALA A 1 181 ? -4.268 -7.818 4.223 1.00 85.81 181 ALA A N 1
ATOM 1382 C CA . ALA A 1 181 ? -4.684 -8.928 5.095 1.00 85.81 181 ALA A CA 1
ATOM 1383 C C . ALA A 1 181 ? -3.804 -10.182 4.931 1.00 85.81 181 ALA A C 1
ATOM 1385 O O . ALA A 1 181 ? -3.851 -11.082 5.763 1.00 85.81 181 ALA A O 1
ATOM 1386 N N . ARG A 1 182 ? -2.995 -10.256 3.866 1.00 80.44 182 ARG A N 1
ATOM 1387 C CA . ARG A 1 182 ? -2.039 -11.348 3.640 1.00 80.44 182 ARG A CA 1
ATOM 1388 C C . ARG A 1 182 ? -0.688 -11.128 4.321 1.00 80.44 182 ARG A C 1
ATOM 1390 O O . ARG A 1 182 ? 0.175 -11.984 4.182 1.00 80.44 182 ARG A O 1
ATOM 1397 N N . VAL A 1 183 ? -0.483 -9.997 5.002 1.00 83.69 183 VAL A N 1
ATOM 1398 C CA . VAL A 1 183 ? 0.781 -9.655 5.666 1.00 83.69 183 VAL A CA 1
ATOM 1399 C C . VAL A 1 183 ? 0.692 -10.056 7.142 1.00 83.69 183 VAL A C 1
ATOM 1401 O O . VAL A 1 183 ? 0.043 -9.345 7.914 1.00 83.69 183 VAL A O 1
ATOM 1404 N N . PRO A 1 184 ? 1.329 -11.166 7.572 1.00 80.69 184 PRO A N 1
ATOM 1405 C CA . PRO A 1 184 ? 1.143 -11.688 8.926 1.00 80.69 184 PRO A CA 1
ATOM 1406 C C . PRO A 1 184 ? 1.576 -10.696 10.003 1.00 80.69 184 PRO A C 1
ATOM 1408 O O . PRO A 1 184 ? 0.848 -10.491 10.966 1.00 80.69 184 PRO A O 1
ATOM 1411 N N . SER A 1 185 ? 2.691 -9.989 9.792 1.00 81.50 185 SER A N 1
ATOM 1412 C CA . SER A 1 185 ? 3.202 -8.987 10.739 1.00 81.50 185 SER A CA 1
ATOM 1413 C C . SER A 1 185 ? 2.234 -7.832 11.005 1.00 81.50 185 SER A C 1
ATOM 1415 O O . SER A 1 185 ? 2.333 -7.193 12.048 1.00 81.50 185 SER A O 1
ATOM 1417 N N . LEU A 1 186 ? 1.295 -7.569 10.090 1.00 85.75 186 LEU A N 1
ATOM 1418 C CA . LEU A 1 186 ? 0.270 -6.542 10.251 1.00 85.75 186 LEU A CA 1
ATOM 1419 C C . LEU A 1 186 ? -0.997 -7.087 10.927 1.00 85.75 186 LEU A C 1
ATOM 1421 O O . LEU A 1 186 ? -1.673 -6.362 11.645 1.00 85.75 186 LEU A O 1
ATOM 1425 N N . VAL A 1 187 ? -1.342 -8.350 10.687 1.00 84.94 187 VAL A N 1
ATOM 1426 C CA . VAL A 1 187 ? -2.610 -8.954 11.129 1.00 84.94 187 VAL A CA 1
ATOM 1427 C C . VAL A 1 187 ? -2.466 -9.629 12.493 1.00 84.94 187 VAL A C 1
ATOM 1429 O O . VAL A 1 187 ? -3.365 -9.552 13.331 1.00 84.94 187 VAL A O 1
ATOM 1432 N N . GLU A 1 188 ? -1.340 -10.292 12.744 1.00 81.94 188 GLU A N 1
ATOM 1433 C CA . GLU A 1 188 ? -1.141 -11.103 13.939 1.00 81.94 188 GLU A CA 1
ATOM 1434 C C . GLU A 1 188 ? -1.044 -10.243 15.207 1.00 81.94 188 GLU A C 1
ATOM 1436 O O . GLU A 1 188 ? -0.222 -9.331 15.354 1.00 81.94 188 GLU A O 1
ATOM 1441 N N . GLY A 1 189 ? -1.934 -10.542 16.155 1.00 79.00 189 GLY A N 1
ATOM 1442 C CA . GLY A 1 189 ? -2.036 -9.814 17.416 1.00 79.00 189 GLY A CA 1
ATOM 1443 C C . GLY A 1 189 ? -2.567 -8.384 17.278 1.00 79.00 189 GLY A C 1
ATOM 1444 O O . GLY A 1 189 ? -2.440 -7.628 18.235 1.00 79.00 189 GLY A O 1
ATOM 1445 N N . CYS A 1 190 ? -3.133 -8.000 16.131 1.00 86.69 190 CYS A N 1
ATOM 1446 C CA . CYS A 1 190 ? -3.785 -6.703 15.939 1.00 86.69 190 CYS A CA 1
ATOM 1447 C C . CYS A 1 190 ? -5.309 -6.857 15.860 1.00 86.69 190 CYS A C 1
ATOM 1449 O O . CYS A 1 190 ? -5.833 -7.928 15.549 1.00 86.69 190 CYS A O 1
ATOM 1451 N N . ASN A 1 191 ? -6.033 -5.768 16.117 1.00 88.62 191 ASN A N 1
ATOM 1452 C CA . ASN A 1 191 ? -7.478 -5.726 15.913 1.00 88.62 191 ASN A CA 1
ATOM 1453 C C . ASN A 1 191 ? -7.748 -5.390 14.447 1.00 88.62 191 ASN A C 1
ATOM 1455 O O . ASN A 1 191 ? -7.453 -4.284 14.006 1.00 88.62 191 ASN A O 1
ATOM 1459 N N . VAL A 1 192 ? -8.276 -6.337 13.675 1.00 89.19 192 VAL A N 1
ATOM 1460 C CA . VAL A 1 192 ? -8.440 -6.172 12.225 1.00 89.19 192 VAL A CA 1
ATOM 1461 C C . VAL A 1 192 ? -9.898 -5.907 11.890 1.00 89.19 192 VAL A C 1
ATOM 1463 O O . VAL A 1 192 ? -10.776 -6.690 12.246 1.00 89.19 192 VAL A O 1
ATOM 1466 N N . ILE A 1 193 ? -10.145 -4.816 11.170 1.00 89.12 193 ILE A N 1
ATOM 1467 C CA . ILE A 1 193 ? -11.469 -4.439 10.685 1.00 89.12 193 ILE A CA 1
ATOM 1468 C C . ILE A 1 193 ? -11.434 -4.420 9.162 1.00 89.12 193 ILE A C 1
ATOM 1470 O O . ILE A 1 193 ? -10.645 -3.699 8.555 1.00 89.12 193 ILE A O 1
ATOM 1474 N N . LEU A 1 194 ? -12.289 -5.237 8.554 1.00 86.56 194 LEU A N 1
ATOM 1475 C CA . LEU A 1 194 ? -12.493 -5.289 7.111 1.00 86.56 194 LEU A CA 1
ATOM 1476 C C . LEU A 1 194 ? -13.670 -4.375 6.769 1.00 86.56 194 LEU A C 1
ATOM 1478 O O . LEU A 1 194 ? -14.804 -4.671 7.143 1.00 86.56 194 LEU A O 1
ATOM 1482 N N . ASP A 1 195 ? -13.394 -3.268 6.085 1.00 84.06 195 ASP A N 1
ATOM 1483 C CA . ASP A 1 195 ? -14.437 -2.423 5.514 1.00 84.06 195 ASP A CA 1
ATOM 1484 C C . ASP A 1 195 ? -14.914 -3.012 4.193 1.00 84.06 195 ASP A C 1
ATOM 1486 O O . ASP A 1 195 ? -14.103 -3.349 3.322 1.00 84.06 195 ASP A O 1
ATOM 1490 N N . GLU A 1 196 ? -16.235 -3.106 4.061 1.00 78.25 196 GLU A N 1
ATOM 1491 C CA . GLU A 1 196 ? -16.937 -3.877 3.034 1.00 78.25 196 GLU A CA 1
ATOM 1492 C C . GLU A 1 196 ? -16.604 -5.380 3.059 1.00 78.25 196 GLU A C 1
ATOM 1494 O O . GLU A 1 196 ? -15.575 -5.828 3.566 1.00 78.25 196 GLU A O 1
ATOM 1499 N N . GLN A 1 197 ? -17.490 -6.198 2.486 1.00 69.19 197 GLN A N 1
ATOM 1500 C CA . GLN A 1 197 ? -17.196 -7.618 2.340 1.00 69.19 197 GLN A CA 1
ATOM 1501 C C . GLN A 1 197 ? -16.037 -7.778 1.341 1.00 69.19 197 GLN A C 1
ATOM 1503 O O . GLN A 1 197 ? -16.192 -7.383 0.178 1.00 69.19 197 GLN A O 1
ATOM 1508 N N . PRO A 1 198 ? -14.880 -8.325 1.761 1.00 63.91 198 PRO A N 1
ATOM 1509 C CA . PRO A 1 198 ? -13.798 -8.589 0.835 1.00 63.91 198 PRO A CA 1
ATOM 1510 C C . PRO A 1 198 ? -14.260 -9.646 -0.157 1.00 63.91 198 PRO A C 1
ATOM 1512 O O . PRO A 1 198 ? -14.728 -10.722 0.223 1.00 63.91 198 PRO A O 1
ATOM 1515 N N . ASP A 1 199 ? -14.113 -9.333 -1.436 1.00 59.06 199 ASP A N 1
ATOM 1516 C CA . ASP A 1 199 ? -14.204 -10.343 -2.470 1.00 59.06 199 ASP A CA 1
ATOM 1517 C C . ASP A 1 199 ? -12.803 -10.923 -2.659 1.00 59.06 199 ASP A C 1
ATOM 1519 O O . ASP A 1 199 ? -11.924 -10.298 -3.251 1.00 59.06 199 ASP A O 1
ATOM 1523 N N . PHE 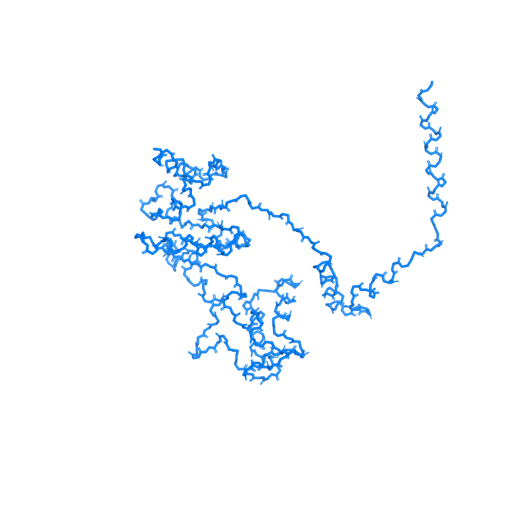A 1 200 ? -12.560 -12.082 -2.050 1.00 57.44 200 PHE A N 1
ATOM 1524 C CA . PHE A 1 200 ? -11.323 -12.830 -2.262 1.00 57.44 200 PHE A CA 1
ATOM 1525 C C . PHE A 1 200 ? -11.406 -13.735 -3.495 1.00 57.44 200 PHE A C 1
ATOM 1527 O O . PHE A 1 200 ? -10.469 -14.505 -3.728 1.00 57.44 200 PHE A O 1
ATOM 1534 N N . ALA A 1 201 ? -12.499 -13.678 -4.272 1.00 48.81 201 ALA A N 1
ATOM 1535 C CA . ALA A 1 201 ? -12.529 -14.320 -5.572 1.00 48.81 201 ALA A CA 1
ATOM 1536 C C . ALA A 1 201 ? -11.418 -13.705 -6.423 1.00 48.81 201 ALA A C 1
ATOM 1538 O O . ALA A 1 201 ? -11.372 -12.502 -6.676 1.00 48.81 201 ALA A O 1
ATOM 1539 N N . VAL A 1 202 ? -10.474 -14.547 -6.826 1.00 48.81 202 VAL A N 1
ATOM 1540 C CA . VAL A 1 202 ? -9.507 -14.158 -7.839 1.00 48.81 202 VAL A CA 1
ATOM 1541 C C . VAL A 1 202 ? -10.252 -14.257 -9.159 1.00 48.81 202 VAL A C 1
ATOM 1543 O O . VAL A 1 202 ? -10.467 -15.360 -9.663 1.00 48.81 202 VAL A O 1
ATOM 1546 N N . ASP A 1 203 ? -10.690 -13.118 -9.685 1.00 43.78 203 ASP A N 1
ATOM 1547 C CA . ASP A 1 203 ? -11.169 -13.035 -11.059 1.00 43.78 203 ASP A CA 1
ATOM 1548 C C . ASP A 1 203 ? -9.942 -13.149 -11.967 1.00 43.78 203 ASP A C 1
ATOM 1550 O O . ASP A 1 203 ? -9.304 -12.158 -12.305 1.00 43.78 203 ASP A O 1
ATOM 1554 N N . LEU A 1 204 ? -9.521 -14.389 -12.232 1.00 47.31 204 LEU A N 1
ATOM 1555 C CA . LEU A 1 204 ? -8.404 -14.669 -13.123 1.00 47.31 204 LEU A CA 1
ATOM 1556 C C . LEU A 1 204 ? -8.852 -14.343 -14.541 1.00 47.31 204 LEU A C 1
ATOM 1558 O O . LEU A 1 204 ? -9.479 -15.160 -15.223 1.00 47.31 204 LEU A O 1
ATOM 1562 N N . THR A 1 205 ? -8.506 -13.147 -14.995 1.00 59.72 205 THR A N 1
ATOM 1563 C CA . THR A 1 205 ? -8.695 -12.774 -16.391 1.00 59.72 205 THR A CA 1
ATOM 1564 C C . THR A 1 205 ? -7.884 -13.715 -17.287 1.00 59.72 205 THR A C 1
ATOM 1566 O O . THR A 1 205 ? -6.842 -14.250 -16.886 1.00 59.72 205 THR A O 1
ATOM 1569 N N . GLN A 1 206 ? -8.331 -13.925 -18.531 1.00 53.09 206 GLN A N 1
ATOM 1570 C CA . GLN A 1 206 ? -7.541 -14.706 -19.491 1.00 53.09 206 GLN A CA 1
ATOM 1571 C C . GLN A 1 206 ? -6.115 -14.158 -19.626 1.00 53.09 206 GLN A C 1
ATOM 1573 O O . GLN A 1 206 ? -5.181 -14.944 -19.753 1.00 53.09 206 GLN A O 1
ATOM 1578 N N . ASP A 1 207 ? -5.937 -12.841 -19.541 1.00 61.12 207 ASP A N 1
ATOM 1579 C CA . ASP A 1 207 ? -4.629 -12.195 -19.636 1.00 61.12 207 ASP A CA 1
ATOM 1580 C C . ASP A 1 207 ? -3.732 -12.501 -18.431 1.00 61.12 207 ASP A C 1
ATOM 1582 O O . ASP A 1 207 ? -2.529 -12.709 -18.588 1.00 61.12 207 ASP A O 1
ATOM 1586 N N . GLU A 1 208 ? -4.291 -12.619 -17.226 1.00 54.59 208 GLU A N 1
ATOM 1587 C CA . GLU A 1 208 ? -3.536 -13.039 -16.041 1.00 54.59 208 GLU A CA 1
ATOM 1588 C C . GLU A 1 208 ? -3.121 -14.506 -16.110 1.00 54.59 208 GLU A C 1
ATOM 1590 O O . GLU A 1 208 ? -1.986 -14.831 -15.757 1.00 54.59 208 GLU A O 1
ATOM 1595 N N . ILE A 1 209 ? -3.994 -15.379 -16.621 1.00 70.81 209 ILE A N 1
ATOM 1596 C CA . ILE A 1 209 ? -3.667 -16.789 -16.876 1.00 70.81 209 ILE A CA 1
ATOM 1597 C C . ILE A 1 209 ? -2.565 -16.885 -17.938 1.00 70.81 209 ILE A C 1
ATOM 1599 O O . ILE A 1 209 ? -1.565 -17.576 -17.735 1.00 70.81 209 ILE A O 1
ATOM 1603 N N . ARG A 1 210 ? -2.704 -16.140 -19.040 1.00 74.00 210 ARG A N 1
ATOM 1604 C CA . ARG A 1 210 ? -1.710 -16.043 -20.118 1.00 74.00 210 ARG A CA 1
ATOM 1605 C C . ARG A 1 210 ? -0.359 -15.583 -19.604 1.00 74.00 210 ARG A C 1
ATOM 1607 O O . ARG A 1 210 ? 0.658 -16.220 -19.881 1.00 74.00 210 ARG A O 1
ATOM 1614 N N . ARG A 1 211 ? -0.343 -14.497 -18.832 1.00 68.06 211 ARG A N 1
ATOM 1615 C CA . ARG A 1 211 ? 0.873 -13.940 -18.239 1.00 68.06 211 ARG A CA 1
ATOM 1616 C C . ARG A 1 211 ? 1.485 -14.910 -17.239 1.00 68.06 211 ARG A C 1
ATOM 1618 O O . ARG A 1 211 ? 2.697 -15.100 -17.268 1.00 68.06 211 ARG A O 1
ATOM 1625 N N . GLY A 1 212 ? 0.673 -15.553 -16.401 1.00 67.44 212 GLY A N 1
ATOM 1626 C CA . GLY A 1 212 ? 1.121 -16.558 -15.439 1.00 67.44 212 GLY A CA 1
ATOM 1627 C C . GLY A 1 212 ? 1.802 -17.748 -16.117 1.00 67.44 212 GLY A C 1
ATOM 1628 O O . GLY A 1 212 ? 2.923 -18.100 -15.759 1.00 67.44 212 GLY A O 1
ATOM 1629 N N . ILE A 1 213 ? 1.178 -18.308 -17.155 1.00 72.50 213 ILE A N 1
ATOM 1630 C CA . ILE A 1 213 ? 1.732 -19.423 -17.938 1.00 72.50 213 ILE A CA 1
ATOM 1631 C C . ILE A 1 213 ? 2.993 -18.994 -18.695 1.00 72.50 213 ILE A C 1
ATOM 1633 O O . ILE A 1 213 ? 4.012 -19.668 -18.605 1.00 72.50 213 ILE A O 1
ATOM 1637 N N . THR A 1 214 ? 2.970 -17.846 -19.373 1.00 69.94 214 THR A N 1
ATOM 1638 C CA . THR A 1 214 ? 4.146 -17.282 -20.065 1.00 69.94 214 THR A CA 1
ATOM 1639 C C . THR A 1 214 ? 5.318 -17.095 -19.096 1.00 69.94 214 THR A C 1
ATOM 1641 O O . THR A 1 214 ? 6.448 -17.485 -19.381 1.00 69.94 214 THR A O 1
ATOM 1644 N N . THR A 1 215 ? 5.047 -16.552 -17.908 1.00 71.75 215 THR A N 1
ATOM 1645 C CA . THR A 1 215 ? 6.051 -16.352 -16.853 1.00 71.75 215 THR A CA 1
ATOM 1646 C C . THR A 1 215 ? 6.620 -17.681 -16.370 1.00 71.75 215 THR A C 1
ATOM 1648 O O . THR A 1 215 ? 7.837 -17.823 -16.255 1.00 71.75 215 THR A O 1
ATOM 1651 N N . TYR A 1 216 ? 5.760 -18.674 -16.135 1.00 68.75 216 TYR A N 1
ATOM 1652 C CA . TYR A 1 216 ? 6.170 -20.017 -15.739 1.00 68.75 216 TYR A CA 1
ATOM 1653 C C . TYR A 1 216 ? 7.061 -20.683 -16.797 1.00 68.75 216 TYR A C 1
ATOM 1655 O O . TYR A 1 216 ? 8.132 -21.190 -16.469 1.00 68.75 216 TYR A O 1
ATOM 1663 N N . LEU A 1 217 ? 6.665 -20.627 -18.070 1.00 75.50 217 LEU A N 1
ATOM 1664 C CA . LEU A 1 217 ? 7.407 -21.217 -19.185 1.00 75.50 217 LEU A CA 1
ATOM 1665 C C . LEU A 1 217 ? 8.793 -20.587 -19.356 1.00 75.50 217 LEU A C 1
ATOM 1667 O O . LEU A 1 217 ? 9.782 -21.304 -19.516 1.00 75.50 217 LEU A O 1
ATOM 1671 N N . LYS A 1 218 ? 8.886 -19.258 -19.236 1.00 70.12 218 LYS A N 1
ATOM 1672 C CA . LYS A 1 218 ? 10.171 -18.546 -19.186 1.00 70.12 218 LYS A CA 1
ATOM 1673 C C . LYS A 1 218 ? 11.019 -18.997 -17.994 1.00 70.12 218 LYS A C 1
ATOM 1675 O O . LYS A 1 218 ? 12.214 -19.229 -18.148 1.00 70.12 218 LYS A O 1
ATOM 1680 N N . ALA A 1 219 ? 10.418 -19.154 -16.813 1.00 71.12 219 ALA A N 1
ATOM 1681 C CA . ALA A 1 219 ? 11.138 -19.520 -15.593 1.00 71.12 219 ALA A CA 1
ATOM 1682 C C . ALA A 1 219 ? 11.743 -20.933 -15.638 1.00 71.12 219 ALA A C 1
ATOM 1684 O O . ALA A 1 219 ? 12.832 -21.140 -15.109 1.00 71.12 219 ALA A O 1
ATOM 1685 N N . VAL A 1 220 ? 11.071 -21.891 -16.282 1.00 75.88 220 VAL A N 1
ATOM 1686 C CA . VAL A 1 220 ? 11.585 -23.264 -16.453 1.00 75.88 220 VAL A CA 1
ATOM 1687 C C . VAL A 1 220 ? 12.465 -23.428 -17.695 1.00 75.88 220 VAL A C 1
ATOM 1689 O O . VAL A 1 220 ? 12.876 -24.543 -18.009 1.00 75.88 220 VAL A O 1
ATOM 1692 N N . ASN A 1 221 ? 12.755 -22.327 -18.397 1.00 76.38 221 ASN A N 1
ATOM 1693 C CA . ASN A 1 221 ? 13.496 -22.309 -19.655 1.00 76.38 221 ASN A CA 1
ATOM 1694 C C . ASN A 1 221 ? 12.901 -23.289 -20.686 1.00 76.38 221 ASN A C 1
ATOM 1696 O O . ASN A 1 221 ? 13.612 -24.047 -21.352 1.00 76.38 221 ASN A O 1
ATOM 1700 N N . ALA A 1 222 ? 11.566 -23.324 -20.752 1.00 77.06 222 ALA A N 1
ATOM 1701 C CA . ALA A 1 222 ? 10.849 -24.188 -21.672 1.00 77.06 222 ALA A CA 1
ATOM 1702 C C . ALA A 1 222 ? 11.195 -23.824 -23.120 1.00 77.06 222 ALA A C 1
ATOM 1704 O O . ALA A 1 222 ? 11.418 -22.664 -23.460 1.00 77.06 222 ALA A O 1
ATOM 1705 N N . THR A 1 223 ? 11.175 -24.825 -24.001 1.00 80.81 223 THR A N 1
ATOM 1706 C CA . THR A 1 223 ? 11.398 -24.641 -25.445 1.00 80.81 223 THR A CA 1
ATOM 1707 C C . THR A 1 223 ? 10.424 -23.634 -26.067 1.00 80.81 223 THR A C 1
ATOM 1709 O O . THR A 1 223 ? 10.747 -23.014 -27.075 1.00 80.81 223 THR A O 1
ATOM 1712 N N . ARG A 1 224 ? 9.241 -23.478 -25.466 1.00 78.12 224 ARG A N 1
ATOM 1713 C CA . ARG A 1 224 ? 8.217 -22.492 -25.810 1.00 78.12 224 ARG A CA 1
ATOM 1714 C C . ARG A 1 224 ? 7.998 -21.583 -24.621 1.00 78.12 224 ARG A C 1
ATOM 1716 O O . ARG A 1 224 ? 7.895 -22.078 -23.502 1.00 78.12 224 ARG A O 1
ATOM 1723 N N . THR A 1 225 ? 7.944 -20.279 -24.856 1.00 78.19 225 THR A N 1
ATOM 1724 C CA . THR A 1 225 ? 7.993 -19.283 -23.772 1.00 78.19 225 THR A CA 1
ATOM 1725 C C . THR A 1 225 ? 6.751 -18.410 -23.691 1.00 78.19 225 THR A C 1
ATOM 1727 O O . THR A 1 225 ? 6.652 -17.605 -22.768 1.00 78.19 225 THR A O 1
ATOM 1730 N N . THR A 1 226 ? 5.791 -18.588 -24.604 1.00 78.56 226 THR A N 1
ATOM 1731 C CA . THR A 1 226 ? 4.506 -17.876 -24.604 1.00 78.56 226 THR A CA 1
ATOM 1732 C C . THR A 1 226 ? 3.330 -18.824 -24.385 1.00 78.56 226 THR A C 1
ATOM 1734 O O . THR A 1 226 ? 3.419 -20.032 -24.614 1.00 78.56 226 THR A O 1
ATOM 1737 N N . PHE A 1 227 ? 2.207 -18.269 -23.925 1.00 73.19 227 PHE A N 1
ATOM 1738 C CA . PHE A 1 227 ? 0.965 -19.018 -23.750 1.00 73.19 227 PHE A CA 1
ATOM 1739 C C . PHE A 1 227 ? 0.447 -19.606 -25.069 1.00 73.19 227 PHE A C 1
ATOM 1741 O O . PHE A 1 227 ? 0.031 -20.759 -25.101 1.00 73.19 227 PHE A O 1
ATOM 1748 N N . GLU A 1 228 ? 0.495 -18.844 -26.160 1.00 81.50 228 GLU A N 1
ATOM 1749 C CA . GLU A 1 228 ? 0.020 -19.271 -27.478 1.00 81.50 228 GLU A CA 1
ATOM 1750 C C . GLU A 1 228 ? 0.818 -20.474 -27.993 1.00 81.50 228 GLU A C 1
ATOM 1752 O O . GLU A 1 228 ? 0.232 -21.472 -28.403 1.00 81.50 228 GLU A O 1
ATOM 1757 N N . GLU A 1 229 ? 2.148 -20.438 -27.871 1.00 77.88 229 GLU A N 1
ATOM 1758 C CA . GLU A 1 229 ? 3.001 -21.571 -28.242 1.00 77.88 229 GLU A CA 1
ATOM 1759 C C . GLU A 1 229 ? 2.755 -22.815 -27.372 1.00 77.88 229 GLU A C 1
ATOM 1761 O O . GLU A 1 229 ? 2.951 -23.944 -27.822 1.00 77.88 229 GLU A O 1
ATOM 1766 N N . PHE A 1 230 ? 2.359 -22.618 -26.112 1.00 75.06 230 PHE A N 1
ATOM 1767 C CA . PHE A 1 230 ? 2.004 -23.699 -25.198 1.00 75.06 230 PHE A CA 1
ATOM 1768 C C . PHE A 1 230 ? 0.648 -24.327 -25.534 1.00 75.06 230 PHE A C 1
ATOM 1770 O O . PHE A 1 230 ? 0.509 -25.545 -25.457 1.00 75.06 230 PHE A O 1
ATOM 1777 N N . VAL A 1 231 ? -0.341 -23.527 -25.936 1.00 75.56 231 VAL A N 1
ATOM 1778 C CA . VAL A 1 231 ? -1.655 -24.027 -26.370 1.00 75.56 231 VAL A CA 1
ATOM 1779 C C . VAL A 1 231 ? -1.566 -24.736 -27.724 1.00 75.56 231 VAL A C 1
ATOM 1781 O O . VAL A 1 231 ? -2.250 -25.731 -27.922 1.00 75.56 231 VAL A O 1
ATOM 1784 N N . ASP A 1 232 ? -0.670 -24.335 -28.625 1.00 76.12 232 ASP A N 1
ATOM 1785 C CA . ASP A 1 232 ? -0.472 -25.047 -29.899 1.00 76.12 232 ASP A CA 1
ATOM 1786 C C . ASP A 1 232 ? -0.025 -26.518 -29.715 1.00 76.12 232 ASP A C 1
ATOM 1788 O O . ASP A 1 232 ? -0.272 -27.365 -30.581 1.00 76.12 232 ASP A O 1
ATOM 1792 N N . LEU A 1 233 ? 0.563 -26.865 -28.560 1.00 67.31 233 LEU A N 1
ATOM 1793 C CA . LEU A 1 233 ? 0.906 -28.248 -28.195 1.00 67.31 233 LEU A CA 1
ATOM 1794 C C . LEU A 1 233 ? -0.314 -29.111 -27.845 1.00 67.31 233 LEU A C 1
ATOM 1796 O O . LEU A 1 233 ? -0.196 -30.334 -27.829 1.00 67.31 233 LEU A O 1
ATOM 1800 N N . THR A 1 234 ? -1.469 -28.509 -27.550 1.00 55.47 234 THR A N 1
ATOM 1801 C CA . THR A 1 234 ? -2.699 -29.239 -27.209 1.00 55.47 234 THR A CA 1
ATOM 1802 C C . THR A 1 234 ? -3.576 -29.532 -28.423 1.00 55.47 234 THR A C 1
ATOM 1804 O O . THR A 1 234 ? -4.750 -29.877 -28.262 1.00 55.47 234 THR A O 1
ATOM 1807 N N . THR A 1 235 ? -3.010 -29.484 -29.637 1.00 52.38 235 THR A N 1
ATOM 1808 C CA . THR A 1 235 ? -3.640 -30.123 -30.799 1.00 52.38 235 THR A CA 1
ATOM 1809 C C . THR A 1 235 ? -4.039 -31.551 -30.411 1.00 52.38 235 THR A C 1
ATOM 1811 O O . THR A 1 235 ? -3.217 -32.288 -29.858 1.00 52.38 235 THR A O 1
ATOM 1814 N N . PRO A 1 236 ? -5.314 -31.939 -30.591 1.00 44.59 236 PRO A N 1
ATOM 1815 C CA . PRO A 1 236 ? -5.798 -33.208 -30.084 1.00 44.59 236 PRO A CA 1
ATOM 1816 C C . PRO A 1 236 ? -4.970 -34.330 -30.701 1.00 44.59 236 PRO A C 1
ATOM 1818 O O . PRO A 1 236 ? -4.881 -34.469 -31.919 1.00 44.59 236 PRO A O 1
ATOM 1821 N N . PHE A 1 237 ? -4.356 -35.128 -29.835 1.00 40.62 237 PHE A N 1
ATOM 1822 C CA . PHE A 1 237 ? -3.822 -36.428 -30.195 1.00 40.62 237 PHE A CA 1
ATOM 1823 C C . PHE A 1 237 ? -5.027 -37.279 -30.640 1.00 40.62 237 PHE A C 1
ATOM 1825 O O . PHE A 1 237 ? -5.748 -37.828 -29.808 1.00 40.62 237 PHE A O 1
ATOM 1832 N N . GLU A 1 238 ? -5.322 -37.304 -31.943 1.00 49.25 238 GLU A N 1
ATOM 1833 C CA . GLU A 1 238 ? -6.487 -38.002 -32.518 1.00 49.25 238 GLU A CA 1
ATOM 1834 C C . GLU A 1 238 ? -6.384 -39.540 -32.468 1.00 49.25 238 GLU A C 1
ATOM 1836 O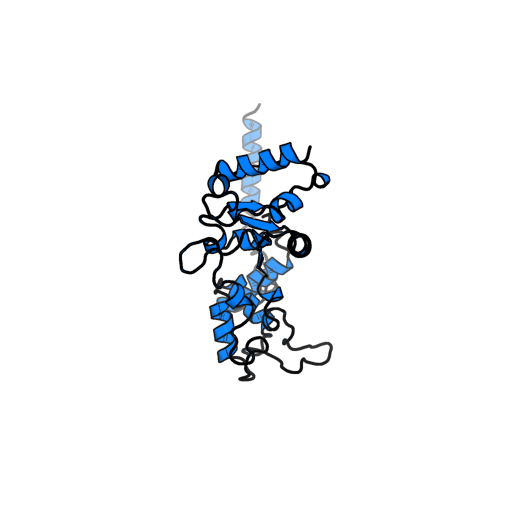 O . GLU A 1 238 ? -7.318 -40.235 -32.861 1.00 49.25 238 GLU A O 1
ATOM 1841 N N . GLU A 1 239 ? -5.315 -40.117 -31.916 1.00 47.50 239 GLU A N 1
ATOM 1842 C CA . GLU A 1 239 ? -5.240 -41.559 -31.670 1.00 47.50 239 GLU A CA 1
ATOM 1843 C C . GLU A 1 239 ? -5.565 -41.890 -30.207 1.00 47.50 239 GLU A C 1
ATOM 1845 O O . GLU A 1 239 ? -4.686 -41.927 -29.347 1.00 47.50 239 GLU A O 1
ATOM 1850 N N . GLY A 1 240 ? -6.845 -42.166 -29.919 1.00 44.72 240 GLY A N 1
ATOM 1851 C CA . GLY A 1 240 ? -7.212 -42.900 -28.696 1.00 44.72 240 GLY A CA 1
ATOM 1852 C C . GLY A 1 240 ? -8.571 -42.615 -28.052 1.00 44.72 240 GLY A C 1
ATOM 1853 O O . GLY A 1 240 ? -8.909 -43.282 -27.078 1.00 44.72 240 GLY A O 1
ATOM 1854 N N . PHE A 1 241 ? -9.378 -41.677 -28.557 1.00 41.22 241 PHE A N 1
ATOM 1855 C CA . PHE A 1 241 ? -10.690 -41.372 -27.953 1.00 41.22 241 PHE A CA 1
ATOM 1856 C C . PHE A 1 241 ? -11.883 -42.151 -28.539 1.00 41.22 241 PHE A C 1
ATOM 1858 O O . PHE A 1 241 ? -13.001 -42.000 -28.046 1.00 41.22 241 PHE A O 1
ATOM 1865 N N . SER A 1 242 ? -11.673 -43.045 -29.512 1.00 44.09 242 SER A N 1
ATOM 1866 C CA . SER A 1 242 ? -12.749 -43.886 -30.067 1.00 44.09 242 SER A CA 1
ATOM 1867 C C . SER A 1 242 ? -13.288 -44.934 -29.079 1.00 44.09 242 SER A C 1
ATOM 1869 O O . SER A 1 242 ? -14.432 -45.370 -29.208 1.00 44.09 242 SER A O 1
ATOM 1871 N N . ASP A 1 243 ? -12.520 -45.296 -28.046 1.00 49.69 243 ASP A N 1
ATOM 1872 C CA . ASP A 1 243 ? -12.927 -46.316 -27.070 1.00 49.69 243 ASP A CA 1
ATOM 1873 C C . ASP A 1 243 ? -13.742 -45.767 -25.882 1.00 49.69 243 ASP A C 1
ATOM 1875 O O . ASP A 1 243 ? -14.391 -46.542 -25.175 1.00 49.69 243 ASP A O 1
ATOM 1879 N N . LEU A 1 244 ? -13.794 -44.446 -25.663 1.00 44.47 244 LEU A N 1
ATOM 1880 C CA . LEU A 1 244 ? -14.551 -43.857 -24.544 1.00 44.47 244 LEU A CA 1
ATOM 1881 C C . LEU A 1 244 ? -16.025 -43.581 -24.882 1.00 44.47 244 LEU A C 1
ATOM 1883 O O . LEU A 1 244 ? -16.888 -43.758 -24.015 1.00 44.47 244 LEU A O 1
ATOM 1887 N N . GLU A 1 245 ? -16.356 -43.269 -26.139 1.00 46.78 245 GLU A N 1
ATOM 1888 C CA . GLU A 1 245 ? -17.758 -43.159 -26.580 1.00 46.78 245 GLU A CA 1
ATOM 1889 C C . GLU A 1 245 ? -18.475 -44.524 -26.555 1.00 46.78 245 GLU A C 1
ATOM 1891 O O . GLU A 1 245 ? -19.638 -44.622 -26.149 1.00 46.78 245 GLU A O 1
ATOM 1896 N N . ALA A 1 246 ? -17.754 -45.617 -26.839 1.00 49.97 246 ALA A N 1
ATOM 1897 C CA . ALA A 1 246 ? -18.279 -46.982 -26.746 1.00 49.97 246 ALA A CA 1
ATOM 1898 C C . ALA A 1 246 ? -18.558 -47.439 -25.295 1.00 49.97 246 ALA A C 1
ATOM 1900 O O . ALA A 1 246 ? -19.432 -48.284 -25.047 1.00 49.97 246 ALA A O 1
ATOM 1901 N N . VAL A 1 247 ? -17.846 -46.879 -24.308 1.00 49.81 247 VAL A N 1
ATOM 1902 C CA . VAL A 1 247 ? -18.073 -47.149 -22.876 1.00 49.81 247 VAL A CA 1
ATOM 1903 C C . VAL A 1 247 ? -19.306 -46.390 -22.363 1.00 49.81 247 VAL A C 1
ATOM 1905 O O . VAL A 1 247 ? -20.092 -46.956 -21.591 1.00 49.81 247 VAL A O 1
ATOM 1908 N N . GLY A 1 248 ? -19.545 -45.168 -22.854 1.00 44.41 248 GLY A N 1
ATOM 1909 C CA . GLY A 1 248 ? -20.721 -44.353 -22.522 1.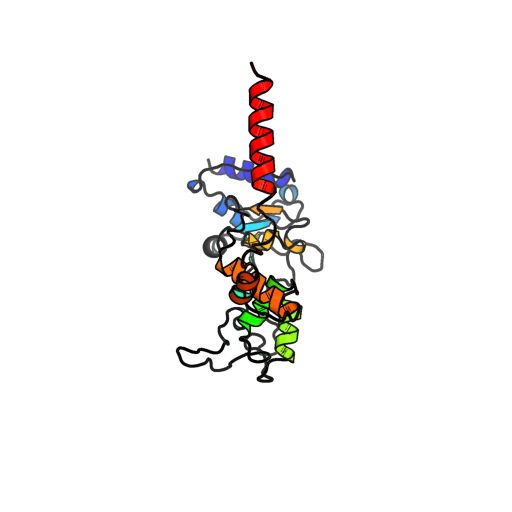00 44.41 248 GLY A CA 1
ATOM 1910 C C . GLY A 1 248 ? -22.057 -44.966 -22.973 1.00 44.41 248 GLY A C 1
ATOM 1911 O O . GLY A 1 248 ? -23.036 -44.974 -22.214 1.00 44.41 248 GLY A O 1
ATOM 1912 N N . GLU A 1 249 ? -22.103 -45.583 -24.158 1.00 47.34 249 GLU A N 1
ATOM 1913 C CA . GLU A 1 249 ? -23.315 -46.256 -24.658 1.00 47.34 249 GLU A CA 1
ATOM 1914 C C . GLU A 1 249 ? -23.639 -47.576 -23.931 1.00 47.34 249 GLU A C 1
ATOM 1916 O O . GLU A 1 249 ? -24.811 -47.948 -23.773 1.00 47.34 249 GLU A O 1
ATOM 1921 N N . LYS A 1 250 ? -22.626 -48.300 -23.433 1.00 47.53 250 LYS A N 1
ATOM 1922 C CA . LYS A 1 250 ? -22.845 -49.533 -22.650 1.00 47.53 250 LYS A CA 1
ATOM 1923 C C . LYS A 1 250 ? -23.384 -49.246 -21.246 1.00 47.53 250 LYS A C 1
ATOM 1925 O O . LYS A 1 250 ? -24.181 -50.039 -20.734 1.00 47.53 250 LYS A O 1
ATOM 1930 N N . TRP A 1 251 ? -23.011 -48.120 -20.635 1.00 42.59 251 TRP A N 1
ATOM 1931 C CA . TRP A 1 251 ? -23.497 -47.724 -19.306 1.00 42.59 251 TRP A CA 1
ATOM 1932 C C . TRP A 1 251 ? -24.951 -47.230 -19.323 1.00 42.59 251 TRP A C 1
ATOM 1934 O O . TRP A 1 251 ? -25.746 -47.608 -18.457 1.00 42.59 251 TRP A O 1
ATOM 1944 N N . THR A 1 252 ? -25.347 -46.480 -20.354 1.00 47.22 252 THR A N 1
ATOM 1945 C CA . THR A 1 252 ? -26.725 -45.980 -20.525 1.00 47.22 252 THR A CA 1
ATOM 1946 C C . THR A 1 252 ? -27.734 -47.083 -20.876 1.00 47.22 252 THR A C 1
ATOM 1948 O O . THR A 1 252 ? -28.878 -47.044 -20.415 1.00 47.22 252 THR A O 1
ATOM 1951 N N . LYS A 1 253 ? -27.327 -48.137 -21.601 1.00 50.12 253 LYS A N 1
ATOM 1952 C CA . LYS A 1 253 ? -28.186 -49.315 -21.854 1.00 50.12 253 LYS A CA 1
ATOM 1953 C C . LYS A 1 253 ? -28.322 -50.248 -20.639 1.00 50.12 253 LYS A C 1
ATOM 1955 O O . LYS A 1 253 ? -29.372 -50.870 -20.470 1.00 50.12 253 LYS A O 1
ATOM 1960 N N . ARG A 1 254 ? -27.315 -50.330 -19.755 1.00 45.88 254 ARG A N 1
ATOM 1961 C CA . ARG A 1 254 ? -27.379 -51.138 -18.515 1.00 45.88 254 ARG A CA 1
ATOM 1962 C C . ARG A 1 254 ? -28.218 -50.490 -17.409 1.00 45.88 254 ARG A C 1
ATOM 1964 O O . ARG A 1 254 ? -28.878 -51.216 -16.668 1.00 45.88 254 ARG A O 1
ATOM 1971 N N . SER A 1 255 ? -28.245 -49.160 -17.313 1.00 46.88 255 SER A N 1
ATOM 1972 C CA . SER A 1 255 ? -29.036 -48.446 -16.298 1.00 46.88 255 SER A CA 1
ATOM 1973 C C . SER A 1 255 ? -30.541 -48.425 -16.604 1.00 46.88 255 SER A C 1
ATOM 1975 O O . SER A 1 255 ? -31.349 -48.502 -15.679 1.00 46.88 255 SER A O 1
ATOM 1977 N N . ARG A 1 256 ? -30.940 -48.434 -17.886 1.00 49.22 256 ARG A N 1
ATOM 1978 C CA . ARG A 1 256 ? -32.356 -48.521 -18.304 1.00 49.22 256 ARG A CA 1
ATOM 1979 C C . ARG A 1 256 ? -32.991 -49.911 -18.143 1.00 49.22 256 ARG A C 1
ATOM 1981 O O . ARG A 1 256 ? -34.202 -49.991 -18.002 1.00 49.22 256 ARG A O 1
ATOM 1988 N N . ARG A 1 257 ? -32.206 -50.995 -18.087 1.00 50.25 257 ARG A N 1
ATOM 1989 C CA . ARG A 1 257 ? -32.707 -52.367 -17.827 1.00 50.25 257 ARG A CA 1
ATOM 1990 C C . ARG A 1 257 ? -32.835 -52.739 -16.343 1.00 50.25 257 ARG A C 1
ATOM 1992 O O . ARG A 1 257 ? -33.300 -53.828 -16.045 1.00 50.25 257 ARG A O 1
ATOM 1999 N N . ARG A 1 258 ? -32.420 -51.866 -15.417 1.00 49.84 258 ARG A N 1
ATOM 2000 C CA . ARG A 1 258 ? -32.553 -52.070 -13.957 1.00 49.84 258 ARG A CA 1
ATOM 2001 C C . ARG A 1 258 ? -33.667 -51.232 -13.309 1.00 49.84 258 ARG A C 1
ATOM 2003 O O . ARG A 1 258 ? -33.788 -51.242 -12.091 1.00 49.84 258 ARG A O 1
ATOM 2010 N N . ARG A 1 259 ? -34.454 -50.495 -14.101 1.00 49.28 259 ARG A N 1
ATOM 2011 C CA . ARG A 1 259 ? -35.600 -49.682 -13.641 1.00 49.28 259 ARG A CA 1
ATOM 2012 C C . ARG A 1 259 ? -36.908 -50.002 -14.390 1.00 49.28 259 ARG A C 1
ATOM 2014 O O . ARG A 1 259 ? -37.774 -49.139 -14.474 1.00 49.28 259 ARG A O 1
ATOM 2021 N N . ALA A 1 260 ? -37.027 -51.212 -14.934 1.00 45.19 260 ALA A N 1
ATOM 2022 C CA . ALA A 1 260 ? -38.271 -51.776 -15.457 1.00 45.19 260 ALA A CA 1
ATOM 2023 C C . ALA A 1 260 ? -38.573 -53.073 -14.705 1.00 45.19 260 ALA A C 1
ATOM 2025 O O . ALA A 1 260 ? -37.586 -53.791 -14.414 1.00 45.19 260 ALA A O 1
#

Secondary structure (DSSP, 8-state):
-HHHHHHHHHHHHHTTS-------GGG-HHHHHHHS-GGG-HHHHTTPPEEEEESSHHHHHHHHHHHTTTT--EEE---HHHH-HHHHTTTS--TTSPPPSS--EETTEEHHHHHHIIIIIT---HHHHHHHHHHH-TT-PPPTTS-TTPPPHHHHTTTT-SB-TTS-BS-SEEEEEGGGGG-HHHHTTSEEEESS---------HHHHHHHHHHHHHHTT-S--SHHHHHGGGS---SS-HHHHHHHHHHHHHHHTT--

Foldseek 3Di:
DLVVLLVVVLVVQLVVDDDDDDDDPVSCNLLSLLQDQQCVVCNRWVLFAEEEAEADPVSLVVSVVSNVVHPFFEAEADACLVFAVQLVLVQDQDPPDDHPPHHWDAPNHRSNVQLCLVCVQVVHDSVVSVVCSQPGTPVVDHGPQCPPNDDHRNPCSPAQPCHHPVRGGPTRYYGYHPVCVPPCRHPPSGRYHYDPDDDPPPPCDPVNVFVNQLSVCVVVVHPDRGPVVVVVVPPPPPPDCPVVVVVVVVVVVVVVVVPD

Radius of gyration: 25.94 Å; chains: 1; bounding box: 63×69×60 Å